Protein AF-A0A8T5AFW4-F1 (afdb_monomer)

pLDDT: mean 82.97, std 17.19, range [33.97, 97.75]

Structure (mmCIF, N/CA/C/O backbone):
data_AF-A0A8T5AFW4-F1
#
_entry.id   AF-A0A8T5AFW4-F1
#
loop_
_atom_site.group_PDB
_atom_site.id
_atom_site.type_symbol
_atom_site.label_atom_id
_atom_site.label_alt_id
_atom_site.label_comp_id
_atom_site.label_asym_id
_atom_site.label_entity_id
_atom_site.label_seq_id
_atom_site.pdbx_PDB_ins_code
_atom_site.Cartn_x
_atom_site.Cartn_y
_atom_site.Cartn_z
_atom_site.occupancy
_atom_site.B_iso_or_equiv
_atom_site.auth_seq_id
_atom_site.auth_comp_id
_atom_site.auth_asym_id
_atom_site.auth_atom_id
_atom_site.pdbx_PDB_model_num
ATOM 1 N N . MET A 1 1 ? -19.547 -15.463 4.208 1.00 57.09 1 MET A N 1
ATOM 2 C CA . MET A 1 1 ? -18.975 -15.066 5.517 1.00 57.09 1 MET A CA 1
ATOM 3 C C . MET A 1 1 ? -18.188 -13.786 5.284 1.00 57.09 1 MET A C 1
ATOM 5 O O . MET A 1 1 ? -17.420 -13.772 4.336 1.00 57.09 1 MET A O 1
ATOM 9 N N . VAL A 1 2 ? -18.427 -12.705 6.036 1.00 73.50 2 VAL A N 1
ATOM 10 C CA . VAL A 1 2 ? -17.696 -11.440 5.818 1.00 73.50 2 VAL A CA 1
ATOM 11 C C . VAL A 1 2 ? -16.252 -11.617 6.283 1.00 73.50 2 VAL A C 1
ATOM 13 O O . VAL A 1 2 ? -16.012 -12.062 7.408 1.00 73.50 2 VAL A O 1
ATOM 16 N N . THR A 1 3 ? -15.307 -11.286 5.413 1.00 77.44 3 THR A N 1
ATOM 17 C CA . THR A 1 3 ? -13.867 -11.394 5.661 1.00 77.44 3 THR A CA 1
ATOM 18 C C . THR A 1 3 ? -13.201 -10.035 5.513 1.00 77.44 3 THR A C 1
ATOM 20 O O . THR A 1 3 ? -13.674 -9.193 4.753 1.00 77.44 3 THR A O 1
ATOM 23 N N . TYR A 1 4 ? -12.076 -9.843 6.191 1.00 67.00 4 TYR A N 1
ATOM 24 C CA . TYR A 1 4 ? -11.215 -8.674 6.058 1.00 67.00 4 TYR A CA 1
ATOM 25 C C . TYR A 1 4 ? -9.792 -9.162 5.795 1.00 67.00 4 TYR A C 1
ATOM 27 O O . TYR A 1 4 ? -9.242 -9.903 6.607 1.00 67.00 4 TYR A O 1
ATOM 35 N N . PHE A 1 5 ? -9.251 -8.846 4.615 1.00 72.94 5 PHE A N 1
ATOM 36 C CA . PHE A 1 5 ? -7.997 -9.423 4.105 1.00 72.94 5 PHE A CA 1
ATOM 37 C C . PHE A 1 5 ? -7.934 -10.962 4.227 1.00 72.94 5 PHE A C 1
ATOM 39 O O . PHE A 1 5 ? -6.944 -11.537 4.665 1.00 72.94 5 PHE A O 1
ATOM 46 N N . GLY A 1 6 ? -9.027 -11.653 3.888 1.00 72.12 6 GLY A N 1
ATOM 47 C CA . GLY A 1 6 ? -9.109 -13.119 3.970 1.00 72.12 6 GLY A CA 1
ATOM 48 C C . GLY A 1 6 ? -9.313 -13.687 5.381 1.00 72.12 6 GLY A C 1
ATOM 49 O O . GLY A 1 6 ? -9.616 -14.867 5.516 1.00 72.12 6 GLY A O 1
ATOM 50 N N . VAL A 1 7 ? -9.247 -12.867 6.433 1.00 72.88 7 VAL A N 1
ATOM 51 C CA . VAL A 1 7 ? -9.517 -13.295 7.812 1.00 72.88 7 VAL A CA 1
ATOM 52 C C . VAL A 1 7 ? -11.022 -13.184 8.106 1.00 72.88 7 VAL A C 1
ATOM 54 O O . VAL A 1 7 ? -11.611 -12.122 7.873 1.00 72.88 7 VAL A O 1
ATOM 57 N N . PRO A 1 8 ? -11.688 -14.229 8.637 1.00 86.12 8 PRO A N 1
ATOM 58 C CA . PRO A 1 8 ? -13.077 -14.148 9.074 1.00 86.12 8 PRO A CA 1
ATOM 59 C C . PRO A 1 8 ? -13.266 -13.038 10.102 1.00 86.12 8 PRO A C 1
ATOM 61 O O . PRO A 1 8 ? -12.541 -12.958 11.094 1.00 86.12 8 PRO A O 1
ATOM 64 N N . ARG A 1 9 ? -14.283 -12.197 9.912 1.00 90.06 9 ARG A N 1
ATOM 65 C CA . ARG A 1 9 ? -14.493 -11.003 10.739 1.00 90.06 9 ARG A CA 1
ATOM 66 C C . ARG A 1 9 ? -14.616 -11.299 12.241 1.00 90.06 9 ARG A C 1
ATOM 68 O O . ARG A 1 9 ? -14.209 -10.470 13.052 1.00 90.06 9 ARG A O 1
ATOM 75 N N . GLN A 1 10 ? -15.122 -12.477 12.608 1.00 92.44 10 GLN A N 1
ATOM 76 C CA . GLN A 1 10 ? -15.248 -12.960 13.991 1.00 92.44 10 GLN A CA 1
ATOM 77 C C . GLN A 1 10 ? -13.898 -13.205 14.679 1.00 92.44 10 GLN A C 1
ATOM 79 O O . GLN A 1 10 ? -13.837 -13.278 15.902 1.00 92.44 10 GLN A O 1
ATOM 84 N N . LYS A 1 11 ? -12.820 -13.349 13.902 1.00 89.38 11 LYS A N 1
ATOM 85 C CA . LYS A 1 11 ? -11.453 -13.522 14.405 1.00 89.38 11 LYS A CA 1
ATOM 86 C C . LYS A 1 11 ? -10.732 -12.196 14.633 1.00 89.38 11 LYS A C 1
ATOM 88 O O . LYS A 1 11 ? -9.658 -12.206 15.215 1.00 89.38 11 LYS A O 1
ATOM 93 N N . ILE A 1 12 ? -11.323 -11.072 14.220 1.00 89.31 12 ILE A N 1
ATOM 94 C CA . ILE A 1 12 ? -10.737 -9.742 14.384 1.00 89.31 12 ILE A CA 1
ATOM 95 C C . ILE A 1 12 ? -11.470 -9.005 15.511 1.00 89.31 12 ILE A C 1
ATOM 97 O O . ILE A 1 12 ? -12.639 -8.634 15.341 1.00 89.31 12 ILE A O 1
ATOM 101 N N . PRO A 1 13 ? -10.827 -8.762 16.663 1.00 92.31 13 PRO A N 1
ATOM 102 C CA . PRO A 1 13 ? -11.457 -8.112 17.803 1.00 92.31 13 PRO A CA 1
ATOM 103 C C . PRO A 1 13 ? -11.434 -6.586 17.636 1.00 92.31 13 PRO A C 1
ATOM 105 O O . PRO A 1 13 ? -10.783 -5.884 18.394 1.00 92.31 13 PRO A O 1
ATOM 108 N N . TRP A 1 14 ? -12.132 -6.067 16.624 1.00 94.50 14 TRP A N 1
ATOM 109 C CA . TRP A 1 14 ? -12.400 -4.633 16.487 1.00 94.50 14 TRP A CA 1
ATOM 110 C C . TRP A 1 14 ? -13.880 -4.359 16.712 1.00 94.50 14 TRP A C 1
ATOM 112 O O . TRP A 1 14 ? -14.708 -4.760 15.899 1.00 94.50 14 TRP A O 1
ATOM 122 N N . PHE A 1 15 ? -14.239 -3.718 17.812 1.00 95.75 15 PHE A N 1
ATOM 123 C CA . PHE A 1 15 ? -15.595 -3.250 18.092 1.00 95.75 15 PHE A CA 1
ATOM 124 C C . PHE A 1 15 ? -15.556 -2.334 19.318 1.00 95.75 15 PHE A C 1
ATOM 126 O O . PHE A 1 15 ? -14.643 -2.467 20.136 1.00 95.75 15 PHE A O 1
ATOM 133 N N . PRO A 1 16 ? -16.525 -1.419 19.464 1.00 96.94 16 PRO A N 1
ATOM 134 C CA . PRO A 1 16 ? -16.559 -0.524 20.610 1.00 96.94 16 PRO A CA 1
ATOM 135 C C . PRO A 1 16 ? -16.793 -1.293 21.916 1.00 96.94 16 PRO A C 1
ATOM 137 O O . PRO A 1 16 ? -17.507 -2.293 21.937 1.00 96.94 16 PRO A O 1
ATOM 140 N N . THR A 1 17 ? -16.250 -0.785 23.016 1.00 97.50 17 THR A N 1
ATOM 141 C CA . THR A 1 17 ? -16.617 -1.134 24.395 1.00 97.50 17 THR A CA 1
ATOM 142 C C . THR A 1 17 ? -17.216 0.099 25.054 1.00 97.50 17 THR A C 1
ATOM 144 O O . THR A 1 17 ? -16.723 1.200 24.837 1.00 97.50 17 THR A O 1
ATOM 147 N N . ILE A 1 18 ? -18.292 -0.062 25.830 1.00 97.38 18 ILE A N 1
ATOM 148 C CA . ILE A 1 18 ? -19.043 1.066 26.400 1.00 97.38 18 ILE A CA 1
ATOM 149 C C . ILE A 1 18 ? -19.016 0.993 27.925 1.00 97.38 18 ILE A C 1
ATOM 151 O O . ILE A 1 18 ? -19.592 0.073 28.510 1.00 97.38 18 ILE A O 1
ATOM 155 N N . ALA A 1 19 ? -18.403 1.994 28.551 1.00 97.44 19 ALA A N 1
ATOM 156 C CA . ALA A 1 19 ? -18.431 2.231 29.988 1.00 97.44 19 ALA A CA 1
ATOM 157 C C . ALA A 1 19 ? -19.845 2.665 30.415 1.00 97.44 19 ALA A C 1
ATOM 159 O O . ALA A 1 19 ? -20.284 3.788 30.154 1.00 97.44 19 ALA A O 1
ATOM 160 N N . GLN A 1 20 ? -20.603 1.742 31.011 1.00 96.25 20 GLN A N 1
ATOM 161 C CA . GLN A 1 20 ? -22.020 1.957 31.327 1.00 96.25 20 GLN A CA 1
ATOM 162 C C . GLN A 1 20 ? -22.233 2.990 32.433 1.00 96.25 20 GLN A C 1
ATOM 164 O O . GLN A 1 20 ? -23.251 3.675 32.435 1.00 96.25 20 GLN A O 1
ATOM 169 N N . ASP A 1 21 ? -21.287 3.124 33.351 1.00 95.62 21 ASP A N 1
ATOM 170 C CA . ASP A 1 21 ? -21.243 4.154 34.389 1.00 95.62 21 ASP A CA 1
ATOM 171 C C . ASP A 1 21 ? -21.163 5.570 33.797 1.00 95.62 21 ASP A C 1
ATOM 173 O O . ASP A 1 21 ? -21.835 6.470 34.291 1.00 95.62 21 ASP A O 1
ATOM 177 N N . LYS A 1 22 ? -20.435 5.745 32.686 1.00 96.75 22 LYS A N 1
ATOM 178 C CA . LYS A 1 22 ? -20.291 7.032 31.982 1.00 96.75 22 LYS A CA 1
ATOM 179 C C . LYS A 1 22 ? -21.365 7.281 30.925 1.00 96.75 22 LYS A C 1
ATOM 181 O O . LYS A 1 22 ? -21.580 8.408 30.496 1.00 96.75 22 LYS A O 1
ATOM 186 N N . CYS A 1 23 ? -22.031 6.237 30.438 1.00 97.19 23 CYS A N 1
ATOM 187 C CA . CYS A 1 23 ? -23.021 6.383 29.378 1.00 97.19 23 CYS A CA 1
ATOM 188 C C . CYS A 1 23 ? -24.301 7.060 29.894 1.00 97.19 23 CYS A C 1
ATOM 190 O O . CYS A 1 23 ? -25.087 6.452 30.621 1.00 97.19 23 CYS A O 1
ATOM 192 N N . GLN A 1 24 ? -24.552 8.284 29.427 1.00 96.19 24 GLN A N 1
ATOM 193 C CA . GLN A 1 24 ? -25.780 9.032 29.727 1.00 96.19 24 GLN A CA 1
ATOM 194 C C . GLN A 1 24 ? -26.976 8.719 28.809 1.00 96.19 24 GLN A C 1
ATOM 196 O O . GLN A 1 24 ? -28.041 9.300 28.971 1.00 96.19 24 GLN A O 1
ATOM 201 N N . GLY A 1 25 ? -26.818 7.847 27.806 1.00 96.06 25 GLY A N 1
ATOM 202 C CA . GLY A 1 25 ? -27.954 7.425 26.976 1.00 96.06 25 GLY A CA 1
ATOM 203 C C . GLY A 1 25 ? -28.368 8.347 25.823 1.00 96.06 25 GLY A C 1
ATOM 204 O O . GLY A 1 25 ? -29.405 8.113 25.218 1.00 96.06 25 GLY A O 1
ATOM 205 N N . CYS A 1 26 ? -27.561 9.353 25.462 1.00 96.00 26 CYS A N 1
ATOM 206 C CA . CYS A 1 26 ? -27.928 10.373 24.460 1.00 96.00 26 CYS A CA 1
ATOM 207 C C . CYS A 1 26 ? -28.166 9.880 23.015 1.00 96.00 26 CYS A C 1
ATOM 209 O O . CYS A 1 26 ? -28.600 10.661 22.181 1.00 96.00 26 CYS A O 1
ATOM 211 N N . GLY A 1 27 ? -27.830 8.631 22.676 1.00 95.81 27 GLY A N 1
ATOM 212 C CA . GLY A 1 27 ? -28.164 8.040 21.372 1.00 95.81 27 GLY A CA 1
ATOM 213 C C . GLY A 1 27 ? -27.292 8.425 20.166 1.00 95.81 27 GLY A C 1
ATOM 214 O O . GLY A 1 27 ? -27.289 7.666 19.204 1.00 95.81 27 GLY A O 1
ATOM 215 N N . LYS A 1 28 ? -26.470 9.483 20.216 1.00 96.44 28 LYS A N 1
ATOM 216 C CA . LYS A 1 28 ? -25.646 9.948 19.068 1.00 96.44 28 LYS A CA 1
ATOM 217 C C . LYS A 1 28 ? -24.840 8.844 18.362 1.00 96.44 28 LYS A C 1
ATOM 219 O O . LYS A 1 28 ? -24.800 8.760 17.139 1.00 96.44 28 LYS A O 1
ATOM 224 N N . CYS A 1 29 ? -24.222 7.954 19.140 1.00 96.62 29 CYS A N 1
ATOM 225 C CA . CYS A 1 29 ? -23.458 6.818 18.613 1.00 96.62 29 CYS A CA 1
ATOM 226 C C . CYS A 1 29 ? -24.325 5.783 17.868 1.00 96.62 29 CYS A C 1
ATOM 228 O O . CYS A 1 29 ? -23.843 5.123 16.949 1.00 96.62 29 CYS A O 1
ATOM 230 N N . VAL A 1 30 ? -25.592 5.634 18.266 1.00 96.38 30 VAL A N 1
ATOM 231 C CA . VAL A 1 30 ? -26.577 4.744 17.637 1.00 96.38 30 VAL A CA 1
ATOM 232 C C . VAL A 1 30 ? -27.102 5.365 16.348 1.00 96.38 30 VAL A C 1
ATOM 234 O O . VAL A 1 30 ? -27.189 4.661 15.349 1.00 96.38 30 VAL A O 1
ATOM 237 N N . GLU A 1 31 ? -27.392 6.668 16.352 1.00 94.75 31 GLU A N 1
ATOM 238 C CA . GLU A 1 31 ? -27.859 7.410 15.171 1.00 94.75 31 GLU A CA 1
ATOM 239 C C . GLU A 1 31 ? -26.827 7.399 14.040 1.00 94.75 31 GLU A C 1
ATOM 241 O O . GLU A 1 31 ? -27.172 7.162 12.886 1.00 94.75 31 GLU A O 1
ATOM 246 N N . PHE A 1 32 ? -25.547 7.580 14.376 1.00 91.56 32 PHE A N 1
ATOM 247 C CA . PHE A 1 32 ? -24.462 7.528 13.399 1.00 91.56 32 PHE A CA 1
ATOM 248 C C . PHE A 1 32 ? -24.233 6.117 12.823 1.00 91.56 32 PHE A C 1
ATOM 250 O O . PHE A 1 32 ? -23.860 5.955 11.660 1.00 91.56 32 PHE A O 1
ATOM 257 N N . CYS A 1 33 ? -24.409 5.066 13.629 1.00 92.75 33 CYS A N 1
ATOM 258 C CA . CYS A 1 33 ? -23.977 3.722 13.258 1.00 92.75 33 CYS A CA 1
ATOM 259 C C . CYS A 1 33 ? -24.959 3.028 12.299 1.00 92.75 33 CYS A C 1
ATOM 261 O O . CYS A 1 33 ? -25.741 2.163 12.701 1.00 92.75 33 CYS A O 1
ATOM 263 N N . VAL A 1 34 ? -24.836 3.313 10.999 1.00 90.38 34 VAL A N 1
ATOM 264 C CA . VAL A 1 34 ? -25.643 2.688 9.927 1.00 90.38 34 VAL A CA 1
ATOM 265 C C . VAL A 1 34 ? -25.514 1.159 9.864 1.00 90.38 34 VAL A C 1
ATOM 267 O O . VAL A 1 34 ? -26.406 0.468 9.381 1.00 90.38 34 VAL A O 1
ATOM 270 N N . HIS A 1 35 ? -24.427 0.602 10.407 1.00 91.56 35 HIS A N 1
ATOM 271 C CA . HIS A 1 35 ? -24.212 -0.845 10.508 1.00 91.56 35 HIS A CA 1
ATOM 272 C C . HIS A 1 35 ? -24.990 -1.499 11.663 1.00 91.56 35 HIS A C 1
ATOM 274 O O . HIS A 1 35 ? -24.960 -2.718 11.817 1.00 91.56 35 HIS A O 1
ATOM 280 N N . GLY A 1 36 ? -25.676 -0.714 12.501 1.00 92.62 36 GLY A N 1
ATOM 281 C CA . GLY A 1 36 ? -26.492 -1.226 13.600 1.00 92.62 36 GLY A CA 1
ATOM 282 C C . GLY A 1 36 ? -25.690 -1.998 14.649 1.00 92.62 36 GLY A C 1
ATOM 283 O O . GLY A 1 36 ? -26.215 -2.934 15.258 1.00 92.62 36 GLY A O 1
ATOM 284 N N . VAL A 1 37 ? -24.415 -1.637 14.842 1.00 96.88 37 VAL A N 1
ATOM 285 C CA . VAL A 1 37 ? -23.531 -2.217 15.871 1.00 96.88 37 VAL A CA 1
ATOM 286 C C . VAL A 1 37 ? -24.030 -1.863 17.266 1.00 96.88 37 VAL A C 1
ATOM 288 O O . VAL A 1 37 ? -23.905 -2.676 18.181 1.00 96.88 37 VAL A O 1
ATOM 291 N N . LEU A 1 38 ? -24.614 -0.674 17.414 1.00 97.44 38 LEU A N 1
ATOM 292 C CA . LEU A 1 38 ? -25.054 -0.083 18.671 1.00 97.44 38 LEU A CA 1
ATOM 293 C C . LEU A 1 38 ? -26.582 0.033 18.713 1.00 97.44 38 LEU A C 1
ATOM 295 O O . LEU A 1 38 ? -27.215 0.306 17.696 1.00 97.44 38 LEU A O 1
ATOM 299 N N . LYS A 1 39 ? -27.174 -0.159 19.895 1.00 97.44 39 LYS A N 1
ATOM 300 C CA . LYS A 1 39 ? -28.590 0.131 20.185 1.00 97.44 39 LYS A CA 1
ATOM 301 C C . LYS A 1 39 ? -28.739 0.720 21.582 1.00 97.44 39 LYS A C 1
ATOM 303 O O . LYS A 1 39 ? -27.901 0.464 22.440 1.00 97.44 39 LYS A O 1
ATOM 308 N N . LEU A 1 40 ? -29.822 1.452 21.824 1.00 97.31 40 LEU A N 1
ATOM 309 C CA . LEU A 1 40 ? -30.234 1.823 23.178 1.00 97.31 40 LEU A CA 1
ATOM 310 C C . LEU A 1 40 ? -31.046 0.683 23.811 1.00 97.31 40 LEU A C 1
ATOM 312 O O . LEU A 1 40 ? -31.930 0.118 23.164 1.00 97.31 40 LEU A O 1
ATOM 316 N N . LYS A 1 41 ? -30.741 0.328 25.063 1.00 95.94 41 LYS A N 1
ATOM 317 C CA . LYS A 1 41 ? -31.506 -0.633 25.877 1.00 95.94 41 LYS A CA 1
ATOM 318 C C . LYS A 1 41 ? -31.593 -0.175 27.335 1.00 95.94 41 LYS A C 1
ATOM 320 O O . LYS A 1 41 ? -30.704 0.518 27.816 1.00 95.94 41 LYS A O 1
ATOM 325 N N . GLY A 1 42 ? -32.622 -0.640 28.044 1.00 91.50 42 GLY A N 1
ATOM 326 C CA . GLY A 1 42 ? -32.818 -0.385 29.476 1.00 91.50 42 GLY A CA 1
ATOM 327 C C . GLY A 1 42 ? -33.667 0.849 29.779 1.00 91.50 42 GLY A C 1
ATOM 328 O O . GLY A 1 42 ? -34.172 1.507 28.871 1.00 91.50 42 GLY A O 1
ATOM 329 N N . ASN A 1 43 ? -33.828 1.125 31.075 1.00 88.31 43 ASN A N 1
ATOM 330 C CA . ASN A 1 43 ? -34.511 2.303 31.601 1.00 88.31 43 ASN A CA 1
ATOM 331 C C . ASN A 1 43 ? -33.736 2.830 32.831 1.00 88.31 43 ASN A C 1
ATOM 333 O O . ASN A 1 43 ? -33.764 2.162 33.866 1.00 88.31 43 ASN A O 1
ATOM 337 N N . PRO A 1 44 ? -33.011 3.962 32.737 1.00 87.69 44 PRO A N 1
ATOM 338 C CA . PRO A 1 44 ? -32.876 4.835 31.565 1.00 87.69 44 PRO A CA 1
ATOM 339 C C . PRO A 1 44 ? -32.119 4.161 30.398 1.00 87.69 44 PRO A C 1
ATOM 341 O O . PRO A 1 44 ? -31.301 3.266 30.635 1.00 87.69 44 PRO A O 1
ATOM 344 N N . PRO A 1 45 ? -32.388 4.549 29.135 1.00 94.31 45 PRO A N 1
ATOM 345 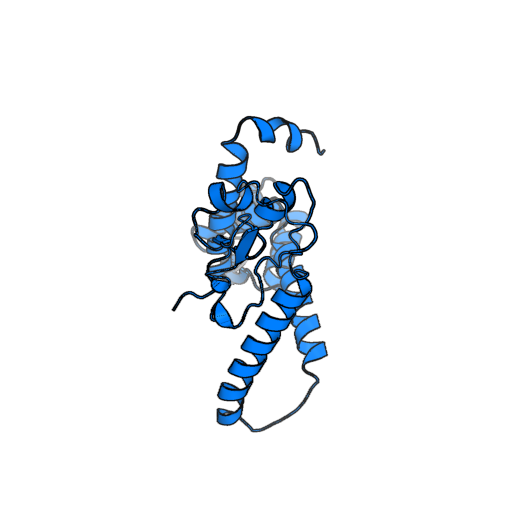C CA . PRO A 1 45 ? -31.796 3.903 27.966 1.00 94.31 45 PRO A CA 1
ATOM 346 C C . PRO A 1 45 ? -30.286 4.152 27.897 1.00 94.31 45 PRO A C 1
ATOM 348 O O . PRO A 1 45 ? -29.850 5.296 27.868 1.00 94.31 45 PRO A O 1
ATOM 351 N N . LYS A 1 46 ? -29.475 3.093 27.808 1.00 96.94 46 LYS A N 1
ATOM 352 C CA . LYS A 1 46 ? -28.018 3.176 27.611 1.00 96.94 46 LYS A CA 1
ATOM 353 C C . LYS A 1 46 ? -27.584 2.479 26.330 1.00 96.94 46 LYS A C 1
ATOM 355 O O . LYS A 1 46 ? -28.221 1.527 25.873 1.00 96.94 46 LYS A O 1
ATOM 360 N N . ALA A 1 47 ? -26.503 2.974 25.732 1.00 97.44 47 ALA A N 1
ATOM 361 C CA . ALA A 1 47 ? -25.941 2.382 24.528 1.00 97.44 47 ALA A CA 1
ATOM 362 C C . ALA A 1 47 ? -25.308 1.021 24.849 1.00 97.44 47 ALA A C 1
ATOM 364 O O . ALA A 1 47 ? -24.532 0.883 25.796 1.00 97.44 47 ALA A O 1
ATOM 365 N N . VAL A 1 48 ? -25.629 0.021 24.031 1.00 97.38 48 VAL A N 1
ATOM 366 C CA . VAL A 1 48 ? -25.098 -1.340 24.114 1.00 97.38 48 VAL A CA 1
ATOM 367 C C . VAL A 1 48 ? -24.674 -1.832 22.735 1.00 97.38 48 VAL A C 1
ATOM 369 O O . VAL A 1 48 ? -25.286 -1.498 21.717 1.00 97.38 48 VAL A O 1
ATOM 372 N N . VAL A 1 49 ? -23.637 -2.664 22.703 1.00 97.38 49 VAL A N 1
ATOM 373 C CA . VAL A 1 49 ? -23.132 -3.293 21.479 1.00 97.38 49 VAL A CA 1
ATOM 374 C C . VAL A 1 49 ? -23.951 -4.548 21.196 1.00 97.38 49 VAL A C 1
ATOM 376 O O . VAL A 1 49 ? -23.944 -5.490 21.980 1.00 97.38 49 VAL A O 1
ATOM 379 N N . VAL A 1 50 ? -24.676 -4.566 20.080 1.00 97.25 50 VAL A N 1
ATOM 380 C CA . VAL A 1 50 ? -25.552 -5.684 19.687 1.00 97.25 50 VAL A CA 1
ATOM 381 C C . VAL A 1 50 ? -24.992 -6.517 18.541 1.00 97.25 50 VAL A C 1
ATOM 383 O O . VAL A 1 50 ? -25.310 -7.698 18.436 1.00 97.25 50 VAL A O 1
ATOM 386 N N . LYS A 1 51 ? -24.166 -5.922 17.673 1.00 95.50 51 LYS A N 1
ATOM 387 C CA . LYS A 1 51 ? -23.570 -6.599 16.512 1.00 95.50 51 LYS A CA 1
ATOM 388 C C . LYS A 1 51 ? -22.083 -6.247 16.395 1.00 95.50 51 LYS A C 1
ATOM 390 O O . LYS A 1 51 ? -21.694 -5.575 15.442 1.00 95.50 51 LYS A O 1
ATOM 395 N N . PRO A 1 52 ? -21.240 -6.683 17.348 1.00 95.12 52 PRO A N 1
ATOM 396 C CA . PRO A 1 52 ? -19.841 -6.247 17.441 1.00 95.12 52 PRO A CA 1
ATOM 397 C C . PRO A 1 52 ? -19.074 -6.454 16.127 1.00 95.12 52 PRO A C 1
ATOM 399 O O . PRO A 1 52 ? -18.427 -5.546 15.613 1.00 95.12 52 PRO A O 1
ATOM 402 N N . TYR A 1 53 ? -19.241 -7.616 15.500 1.00 94.00 53 TYR A N 1
ATOM 403 C CA . TYR A 1 53 ? -18.540 -7.975 14.267 1.00 94.00 53 TYR A CA 1
ATOM 404 C C . TYR A 1 53 ? -19.093 -7.310 12.991 1.00 94.00 53 TYR A C 1
ATOM 406 O O . TYR A 1 53 ? -18.584 -7.586 11.911 1.00 94.00 53 TYR A O 1
ATOM 414 N N . GLN A 1 54 ? -20.103 -6.435 13.080 1.00 93.25 54 GLN A N 1
ATOM 415 C CA . GLN A 1 54 ? -20.509 -5.552 11.972 1.00 93.25 54 GLN A CA 1
ATOM 416 C C . GLN A 1 54 ? -19.816 -4.183 12.023 1.00 93.25 54 GLN A C 1
ATOM 418 O O . GLN A 1 54 ? -20.023 -3.356 11.142 1.00 93.25 54 GLN A O 1
ATOM 423 N N . CYS A 1 55 ? -18.976 -3.939 13.033 1.00 91.44 55 CYS A N 1
ATOM 424 C CA . CYS A 1 55 ? -18.177 -2.725 13.113 1.00 91.44 55 CYS A CA 1
ATOM 425 C C . CYS A 1 55 ? -17.109 -2.710 12.010 1.00 91.44 55 CYS A C 1
ATOM 427 O O . CYS A 1 55 ? -16.418 -3.715 11.797 1.00 91.44 55 CYS A O 1
ATOM 429 N N . VAL A 1 56 ? -16.975 -1.581 11.316 1.00 89.56 56 VAL A N 1
ATOM 430 C CA . VAL A 1 56 ? -15.926 -1.369 10.313 1.00 89.56 56 VAL A CA 1
ATOM 431 C C . VAL A 1 56 ? -14.583 -1.277 11.028 1.00 89.56 56 VAL A C 1
ATOM 433 O O . VAL A 1 56 ? -14.447 -0.540 12.002 1.00 89.56 56 VAL A O 1
ATOM 436 N N . ILE A 1 57 ? -13.604 -2.054 10.569 1.00 83.94 57 ILE A N 1
ATOM 437 C CA . ILE A 1 57 ? -12.267 -2.095 11.172 1.00 83.94 57 ILE A CA 1
ATOM 438 C C . ILE A 1 57 ? -11.593 -0.728 11.014 1.00 83.94 57 ILE A C 1
ATOM 440 O O . ILE A 1 57 ? -11.681 -0.128 9.948 1.00 83.94 57 ILE A O 1
ATOM 444 N N . ALA A 1 58 ? -10.952 -0.253 12.085 1.00 80.62 58 ALA A N 1
ATOM 445 C CA . ALA A 1 58 ? -10.345 1.076 12.230 1.00 80.62 58 ALA A CA 1
ATOM 446 C C . ALA A 1 58 ? -11.313 2.280 12.282 1.00 80.62 58 ALA A C 1
ATOM 448 O O . ALA A 1 58 ? -10.862 3.401 12.484 1.00 80.62 58 ALA A O 1
ATOM 449 N N . CYS A 1 59 ? -12.632 2.083 12.181 1.00 88.00 59 CYS A N 1
ATOM 450 C CA . CYS A 1 59 ? -13.598 3.154 12.445 1.00 88.00 59 CYS A CA 1
ATOM 451 C C . CYS A 1 59 ? -13.788 3.350 13.958 1.00 88.00 59 CYS A C 1
ATOM 453 O O . CYS A 1 59 ? -14.126 2.387 14.653 1.00 88.00 59 CYS A O 1
ATOM 455 N N . SER A 1 60 ? -13.612 4.584 14.445 1.00 92.44 60 SER A N 1
ATOM 456 C CA . SER A 1 60 ? -13.780 4.982 15.854 1.00 92.44 60 SER A CA 1
ATOM 457 C C . SER A 1 60 ? -14.798 6.103 16.080 1.00 92.44 60 SER A C 1
ATOM 459 O O . SER A 1 60 ? -15.005 6.500 17.220 1.00 9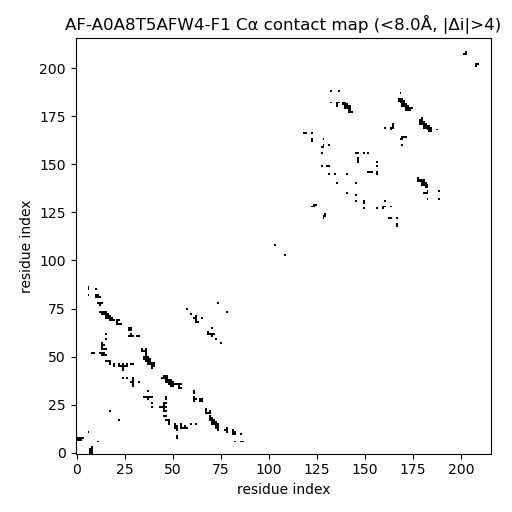2.44 60 SER A O 1
ATOM 461 N N . GLU A 1 61 ? -15.485 6.565 15.034 1.00 90.88 61 GLU A N 1
ATOM 462 C CA . GLU A 1 61 ? -16.287 7.800 15.048 1.00 90.88 61 GLU A CA 1
ATOM 463 C C . GLU A 1 61 ? -17.336 7.856 16.174 1.00 90.88 61 GLU A C 1
ATOM 465 O O . GLU A 1 61 ? -17.607 8.901 16.756 1.00 90.88 61 GLU A O 1
ATOM 470 N N . CYS A 1 62 ? -17.927 6.717 16.552 1.00 94.94 62 CYS A N 1
ATOM 471 C CA . CYS A 1 62 ? -18.893 6.697 17.649 1.00 94.94 62 CYS A CA 1
ATOM 472 C C . CYS A 1 62 ? -18.277 7.065 19.011 1.00 94.94 62 CYS A C 1
ATOM 474 O O . CYS A 1 62 ? -18.997 7.574 19.872 1.00 94.94 62 CYS A O 1
ATOM 476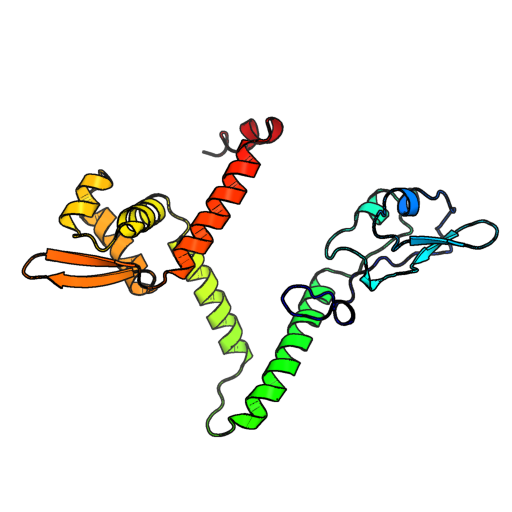 N N . ALA A 1 63 ? -16.976 6.825 19.202 1.00 94.88 63 ALA A N 1
ATOM 477 C CA . ALA A 1 63 ? -16.226 7.296 20.359 1.00 94.88 63 ALA A CA 1
ATOM 478 C C . ALA A 1 63 ? -15.974 8.802 20.296 1.00 94.88 63 ALA A C 1
ATOM 480 O O . ALA A 1 63 ? -16.176 9.473 21.307 1.00 94.88 63 ALA A O 1
ATOM 481 N N . ASP A 1 64 ? -15.648 9.331 19.117 1.00 92.94 64 ASP A N 1
ATOM 482 C CA . ASP A 1 64 ? -15.430 10.765 18.897 1.00 92.94 64 ASP A CA 1
ATOM 483 C C . ASP A 1 64 ? -16.719 11.576 19.116 1.00 92.94 64 ASP A C 1
ATOM 485 O O . ASP A 1 64 ? -16.711 12.640 19.735 1.00 92.94 64 ASP A O 1
ATOM 489 N N . LEU A 1 65 ? -17.866 11.015 18.720 1.00 93.38 65 LEU A N 1
ATOM 490 C CA . LEU A 1 65 ? -19.195 11.591 18.947 1.00 93.38 65 LEU A CA 1
ATOM 491 C C . LEU A 1 65 ? -19.700 11.453 20.394 1.00 93.38 65 LEU A C 1
ATOM 493 O O . LEU A 1 65 ? -20.747 12.016 20.735 1.00 93.38 65 LEU A O 1
ATOM 497 N N . CYS A 1 66 ? -19.026 10.674 21.247 1.00 96.50 66 CYS A N 1
ATOM 498 C CA . CYS A 1 66 ? -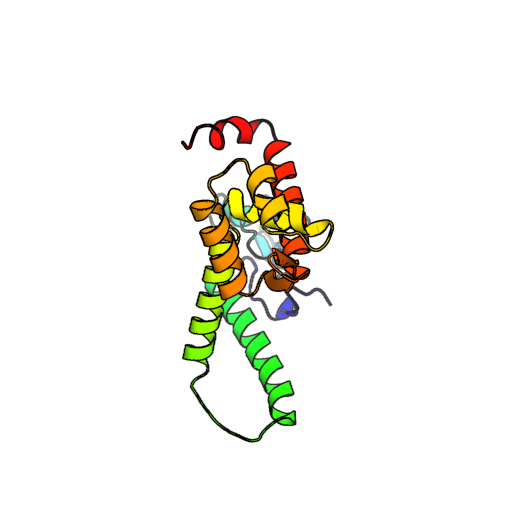19.488 10.411 22.604 1.00 96.50 66 CYS A CA 1
ATOM 499 C C . CYS A 1 66 ? -19.119 11.575 23.541 1.00 96.50 66 CYS A C 1
ATOM 501 O O . CYS A 1 66 ? -17.945 11.723 23.880 1.00 96.50 66 CYS A O 1
ATOM 503 N N . PRO A 1 67 ? -20.095 12.357 24.048 1.00 94.62 67 PRO A N 1
ATOM 504 C CA . PRO A 1 67 ? -19.799 13.515 24.899 1.00 94.62 67 PRO A CA 1
ATOM 505 C C . PRO A 1 67 ? -19.080 13.122 26.198 1.00 94.62 67 PRO A C 1
ATOM 507 O O . PRO A 1 67 ? -18.164 13.810 26.633 1.00 94.62 67 PRO A O 1
ATOM 510 N N . GLU A 1 68 ? -19.430 11.961 26.755 1.00 96.88 68 GLU A N 1
ATOM 511 C CA . GLU A 1 68 ? -18.860 11.437 28.003 1.00 96.88 68 GLU A CA 1
ATOM 512 C C . GLU A 1 68 ? -17.595 10.594 27.782 1.00 96.88 68 GLU A C 1
ATOM 514 O O . GLU A 1 68 ? -17.066 10.003 28.726 1.00 96.88 68 GLU A O 1
ATOM 519 N N . LYS A 1 69 ? -17.136 10.462 26.524 1.00 96.44 69 LYS A N 1
ATOM 520 C CA . LYS A 1 69 ? -16.024 9.577 26.127 1.00 96.44 69 LYS A CA 1
ATOM 521 C C . LYS A 1 69 ? -16.163 8.163 26.709 1.00 96.44 69 LYS A C 1
ATOM 523 O O . LYS A 1 69 ? -15.197 7.527 27.125 1.00 96.44 69 LYS A O 1
ATOM 528 N N . ALA A 1 70 ? -17.402 7.676 26.766 1.00 97.44 70 ALA A N 1
ATOM 529 C CA . ALA A 1 70 ? -17.750 6.387 27.354 1.00 97.44 70 ALA A CA 1
ATOM 530 C C . ALA A 1 70 ? -17.412 5.204 26.436 1.00 97.44 70 ALA A C 1
ATOM 532 O O . ALA A 1 70 ? -17.526 4.058 26.861 1.00 97.44 70 ALA A O 1
ATOM 533 N N . ILE A 1 71 ? -17.048 5.461 25.178 1.00 97.75 71 ILE A N 1
ATOM 534 C CA . ILE A 1 71 ? -16.785 4.431 24.178 1.00 97.75 71 ILE A CA 1
ATOM 535 C C . ILE A 1 71 ? -15.286 4.354 23.917 1.00 97.75 71 ILE A C 1
ATOM 537 O O . ILE A 1 71 ? -14.645 5.366 23.649 1.00 97.75 71 ILE A O 1
ATOM 541 N N . THR A 1 72 ? -14.740 3.146 23.967 1.00 96.75 72 THR A N 1
ATOM 542 C CA . THR A 1 72 ? -13.341 2.866 23.644 1.00 96.75 72 THR A CA 1
ATOM 543 C C . THR A 1 72 ? -13.243 1.766 22.602 1.00 96.75 72 THR A C 1
ATOM 545 O O . THR A 1 72 ? -14.165 0.969 22.424 1.00 96.75 72 THR A O 1
ATOM 548 N N . PHE A 1 73 ? -12.110 1.719 21.912 1.00 96.00 73 PHE A N 1
ATOM 549 C CA . PHE A 1 73 ? -11.780 0.666 20.964 1.00 96.00 73 PHE A CA 1
ATOM 550 C C . PHE A 1 73 ? -10.485 -0.030 21.384 1.00 96.00 73 PHE A C 1
ATOM 552 O O . PHE A 1 73 ? -9.655 0.579 22.064 1.00 96.00 73 PHE A O 1
ATOM 559 N N . PRO A 1 74 ? -10.300 -1.300 20.994 1.00 88.88 74 PRO A N 1
ATOM 560 C CA . PRO A 1 74 ? -9.008 -1.964 21.088 1.00 88.88 74 PRO A CA 1
ATOM 561 C C . PRO A 1 74 ? -7.938 -1.199 20.307 1.00 88.88 74 PRO A C 1
ATOM 563 O O . PRO A 1 74 ? -8.239 -0.538 19.317 1.00 88.88 74 PRO A O 1
ATOM 566 N N . ASP A 1 75 ? -6.680 -1.326 20.720 1.00 86.69 75 ASP A N 1
ATOM 567 C CA . ASP A 1 75 ? -5.558 -0.805 19.941 1.00 86.69 75 ASP A CA 1
ATOM 568 C C . ASP A 1 75 ? -5.478 -1.530 18.585 1.00 86.69 75 ASP A C 1
ATOM 570 O O . ASP A 1 75 ? -5.699 -2.745 18.503 1.00 86.69 75 ASP A O 1
ATOM 574 N N . LEU A 1 76 ? -5.141 -0.807 17.513 1.00 80.25 76 LEU A N 1
ATOM 575 C CA . LEU A 1 76 ? -4.966 -1.399 16.184 1.00 80.25 76 LEU A CA 1
ATOM 576 C C . LEU A 1 76 ? -3.915 -2.516 16.179 1.00 80.25 76 LEU A C 1
ATOM 578 O O . LEU A 1 76 ? -4.054 -3.482 15.430 1.00 80.25 76 LEU A O 1
ATOM 582 N N . LYS A 1 77 ? -2.914 -2.456 17.061 1.00 76.12 77 LYS A N 1
ATOM 583 C CA . LYS A 1 77 ? -1.956 -3.540 17.277 1.00 76.12 77 LYS A CA 1
ATOM 584 C C . LYS A 1 77 ? -2.651 -4.865 17.599 1.00 76.12 77 LYS A C 1
ATOM 586 O O . LYS A 1 77 ? -2.249 -5.893 17.067 1.00 76.12 77 LYS A O 1
ATOM 591 N N . VAL A 1 78 ? -3.723 -4.856 18.393 1.00 77.56 78 VAL A N 1
ATOM 592 C CA . VAL A 1 78 ? -4.485 -6.070 18.740 1.00 77.56 78 VAL A CA 1
ATOM 593 C C . VAL A 1 78 ? -5.172 -6.661 17.506 1.00 77.56 78 VAL A C 1
ATOM 595 O O . VAL A 1 78 ? -5.242 -7.881 17.356 1.00 77.56 78 VAL A O 1
ATOM 598 N N . VAL A 1 79 ? -5.652 -5.810 16.595 1.00 77.81 79 VAL A N 1
ATOM 599 C CA . VAL A 1 79 ? -6.230 -6.244 15.315 1.00 77.81 79 VAL A CA 1
ATOM 600 C C . VAL A 1 79 ? -5.170 -6.912 14.448 1.00 77.81 79 VAL A C 1
ATOM 602 O O . VAL A 1 79 ? -5.398 -8.022 13.962 1.00 77.81 79 VAL A O 1
ATOM 605 N N . TYR A 1 80 ? -4.008 -6.277 14.299 1.00 74.75 80 TYR A N 1
ATOM 606 C CA . TYR A 1 80 ? -2.903 -6.833 13.523 1.00 74.75 80 TYR A CA 1
ATOM 607 C C . TYR A 1 80 ? -2.388 -8.148 14.113 1.00 74.75 80 TYR A C 1
ATOM 609 O O . TYR A 1 80 ? -2.229 -9.119 13.375 1.00 74.75 80 TYR A O 1
ATOM 617 N N . ASP A 1 81 ? -2.213 -8.220 15.435 1.00 77.44 81 ASP A N 1
ATOM 618 C CA . ASP A 1 81 ? -1.785 -9.434 16.132 1.00 77.44 81 ASP A CA 1
ATOM 619 C C . ASP A 1 81 ? -2.793 -10.585 15.915 1.00 77.44 81 ASP A C 1
ATOM 621 O O . ASP A 1 81 ? -2.396 -11.728 15.682 1.00 77.44 81 ASP A O 1
ATOM 625 N N . ALA A 1 82 ? -4.102 -10.303 15.938 1.00 78.12 82 ALA A N 1
ATOM 626 C CA . ALA A 1 82 ? -5.142 -11.307 15.696 1.00 78.12 82 ALA A CA 1
ATOM 627 C C . ALA A 1 82 ? -5.156 -11.817 14.242 1.00 78.12 82 ALA A C 1
ATOM 629 O O . ALA A 1 82 ? -5.335 -13.015 14.001 1.00 78.12 82 ALA A O 1
ATOM 630 N N . MET A 1 83 ? -4.945 -10.925 13.271 1.00 80.12 83 MET A N 1
ATOM 631 C CA . MET A 1 83 ? -4.837 -11.288 11.853 1.00 80.12 83 MET A CA 1
ATOM 632 C C . MET A 1 83 ? -3.582 -12.132 11.592 1.00 80.12 83 MET A C 1
ATOM 634 O O . MET A 1 83 ? -3.665 -13.178 10.948 1.00 80.12 83 MET A O 1
ATOM 638 N N . ASP A 1 84 ? -2.447 -11.743 12.174 1.00 74.25 84 ASP A N 1
ATOM 639 C CA . ASP A 1 84 ? -1.187 -12.485 12.100 1.00 74.25 84 ASP A CA 1
ATOM 640 C C . ASP A 1 84 ? -1.310 -13.891 12.710 1.00 74.25 84 ASP A C 1
ATOM 642 O O . ASP A 1 84 ? -0.905 -14.877 12.094 1.00 74.25 84 ASP A O 1
ATOM 646 N N . GLN A 1 85 ? -1.952 -14.028 13.874 1.00 80.94 85 GLN A N 1
ATOM 647 C CA . GLN A 1 85 ? -2.233 -15.338 14.471 1.00 80.94 85 GLN A CA 1
ATOM 648 C C . GLN A 1 85 ? -3.115 -16.219 13.576 1.00 80.94 85 GLN A C 1
ATOM 650 O O . GLN A 1 85 ? -2.855 -17.420 13.453 1.00 80.94 85 GLN A O 1
ATOM 655 N N . TYR A 1 86 ? -4.138 -15.645 12.935 1.00 78.31 86 TYR A N 1
ATOM 656 C CA . TYR A 1 86 ? -5.005 -16.378 12.014 1.00 78.31 86 TYR A CA 1
ATOM 657 C C . TYR A 1 86 ? -4.222 -16.908 10.807 1.00 78.31 86 TYR A C 1
ATOM 659 O O . TYR A 1 86 ? -4.258 -18.109 10.529 1.00 78.31 86 TYR A O 1
ATOM 667 N N . TRP A 1 87 ? -3.451 -16.046 10.140 1.00 73.19 87 TRP A N 1
ATOM 668 C CA . TRP A 1 87 ? -2.635 -16.441 8.991 1.00 73.19 87 TRP A CA 1
ATOM 669 C C . TRP A 1 87 ? -1.530 -17.432 9.367 1.00 73.19 87 TRP A C 1
ATOM 671 O O . TRP A 1 87 ? -1.276 -18.384 8.625 1.00 73.19 87 TRP A O 1
ATOM 681 N N . LYS A 1 88 ? -0.917 -17.287 10.549 1.00 74.44 88 LYS A N 1
ATOM 682 C CA . LYS A 1 88 ? 0.013 -18.286 11.102 1.00 74.44 88 LYS A CA 1
ATOM 683 C C . LYS A 1 88 ? -0.669 -19.641 11.301 1.00 74.44 88 LYS A C 1
ATOM 685 O O . LYS A 1 88 ? -0.064 -20.669 11.003 1.00 74.44 88 LYS A O 1
ATOM 690 N N . GLY A 1 89 ? -1.918 -19.656 11.767 1.00 69.12 89 GLY A N 1
ATOM 691 C CA . GLY A 1 89 ? -2.719 -20.870 11.944 1.00 69.12 89 GLY A CA 1
ATOM 692 C C . GLY A 1 89 ? -3.128 -21.547 10.629 1.00 69.12 89 GLY A C 1
ATOM 693 O O . GLY A 1 89 ? -3.073 -22.774 10.536 1.00 69.12 89 GLY A O 1
ATOM 694 N N . GLU A 1 90 ? -3.488 -20.783 9.592 1.00 58.88 90 GLU A N 1
ATOM 695 C CA . GLU A 1 90 ? -3.734 -21.324 8.242 1.00 58.88 90 GLU A CA 1
ATOM 696 C C . GLU A 1 90 ? -2.454 -21.884 7.614 1.00 58.88 90 GLU A C 1
ATOM 698 O O . GLU A 1 90 ? -2.447 -23.011 7.116 1.00 58.88 90 GLU A O 1
ATOM 703 N N . SER A 1 91 ? -1.336 -21.172 7.768 1.00 45.78 91 SER A N 1
ATOM 704 C CA . SER A 1 91 ? -0.019 -21.616 7.297 1.00 45.78 91 SER A CA 1
ATOM 705 C C . SER A 1 91 ? 0.407 -22.947 7.936 1.00 45.78 91 SER A C 1
ATOM 707 O O . SER A 1 91 ? 1.027 -23.785 7.286 1.00 45.78 91 SER A O 1
ATOM 709 N N . GLN A 1 92 ? 0.041 -23.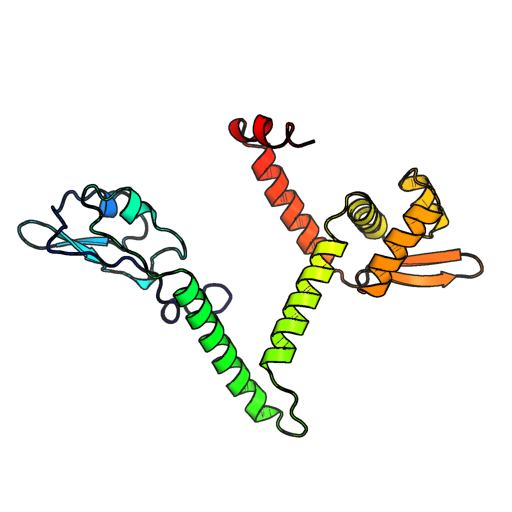206 9.197 1.00 50.75 92 GLN A N 1
ATOM 710 C CA . GLN A 1 92 ? 0.332 -24.481 9.871 1.00 50.75 92 GLN A CA 1
ATOM 711 C C . GLN A 1 92 ? -0.453 -25.676 9.303 1.00 50.75 92 GLN A C 1
ATOM 713 O O . GLN A 1 92 ? 0.072 -26.796 9.306 1.00 50.75 92 GLN A O 1
ATOM 718 N N . LYS A 1 93 ? -1.676 -25.461 8.793 1.00 49.66 93 LYS A N 1
ATOM 719 C CA . LYS A 1 93 ? -2.485 -26.516 8.152 1.00 49.66 93 LYS A CA 1
ATOM 720 C C . LYS A 1 93 ? -1.891 -26.946 6.811 1.00 49.66 93 LYS A C 1
ATOM 722 O O . LYS A 1 93 ? -1.933 -28.127 6.476 1.00 49.66 93 LYS A O 1
ATOM 727 N N . GLU A 1 94 ? -1.269 -26.018 6.091 1.00 44.59 94 GLU A N 1
ATOM 728 C CA . GLU A 1 94 ? -0.615 -26.284 4.807 1.00 44.59 94 GLU A CA 1
ATOM 729 C C . GLU A 1 94 ? 0.784 -26.904 4.980 1.00 44.59 94 GLU A C 1
ATOM 731 O O . GLU A 1 94 ? 1.169 -27.833 4.266 1.00 44.59 94 GLU A O 1
ATOM 736 N N . VAL A 1 95 ? 1.515 -26.496 6.023 1.00 38.25 95 VAL A N 1
ATOM 737 C CA . VAL A 1 95 ? 2.861 -27.004 6.345 1.00 38.25 95 VAL A CA 1
ATOM 738 C C . VAL A 1 95 ? 2.862 -28.476 6.782 1.00 38.25 95 VAL A C 1
ATOM 740 O O . VAL A 1 95 ? 3.841 -29.179 6.520 1.00 38.25 95 VAL A O 1
ATOM 743 N N . HIS A 1 96 ? 1.783 -29.006 7.375 1.00 40.53 96 HIS A N 1
ATOM 744 C CA . HIS A 1 96 ? 1.707 -30.441 7.703 1.00 40.53 96 HIS A CA 1
ATOM 745 C C . HIS A 1 96 ? 1.718 -31.349 6.459 1.00 40.53 96 HIS A C 1
ATOM 747 O O . HIS A 1 96 ? 2.101 -32.512 6.572 1.00 40.53 96 HIS A O 1
ATOM 753 N N . ARG A 1 97 ? 1.379 -30.816 5.275 1.00 40.50 97 ARG A N 1
ATOM 754 C CA . ARG A 1 97 ? 1.384 -31.552 4.001 1.00 40.50 97 ARG A CA 1
ATOM 755 C C . ARG A 1 97 ? 2.756 -31.571 3.306 1.00 40.50 97 ARG A C 1
ATOM 757 O O . ARG A 1 97 ? 2.942 -32.351 2.382 1.00 40.50 97 ARG A O 1
ATOM 764 N N . VAL A 1 98 ? 3.724 -30.748 3.742 1.00 42.16 98 VAL A N 1
ATOM 765 C CA . VAL A 1 98 ? 4.989 -30.496 3.002 1.00 42.16 98 VAL A CA 1
ATOM 766 C C . VAL A 1 98 ? 6.260 -30.724 3.852 1.00 42.16 98 VAL A C 1
ATOM 768 O O . VAL A 1 98 ? 7.378 -30.444 3.425 1.00 42.16 98 VAL A O 1
ATOM 771 N N . LYS A 1 99 ? 6.153 -31.275 5.071 1.00 40.66 99 LYS A N 1
ATOM 772 C CA . LYS A 1 99 ? 7.310 -31.519 5.959 1.00 40.66 99 LYS A CA 1
ATOM 773 C C . LYS A 1 99 ? 8.360 -32.475 5.355 1.00 40.66 99 LYS A C 1
ATOM 775 O O . LYS A 1 99 ? 8.320 -33.676 5.606 1.00 40.66 99 LYS A O 1
ATOM 780 N N . LYS A 1 100 ? 9.420 -31.931 4.743 1.00 34.44 100 LYS A N 1
ATOM 781 C CA . LYS A 1 100 ? 10.805 -32.367 5.014 1.00 34.44 100 LYS A CA 1
ATOM 782 C C . LYS A 1 100 ? 11.841 -31.325 4.566 1.00 34.44 100 LYS A C 1
ATOM 784 O O . LYS A 1 100 ? 11.950 -31.013 3.392 1.00 34.44 100 LYS A O 1
ATOM 789 N N . LYS A 1 101 ? 12.684 -30.942 5.534 1.00 33.97 101 LYS A N 1
ATOM 790 C CA . LYS A 1 101 ? 14.011 -30.292 5.445 1.00 33.97 101 LYS A CA 1
ATOM 791 C C . LYS A 1 101 ? 14.109 -28.755 5.556 1.00 33.97 101 LYS A C 1
ATOM 793 O O . LYS A 1 101 ? 14.148 -28.019 4.584 1.00 33.97 101 LYS A O 1
ATOM 798 N N . ARG A 1 102 ? 14.422 -28.406 6.811 1.00 39.06 102 ARG A N 1
ATOM 799 C CA . ARG A 1 102 ? 15.465 -27.495 7.323 1.00 39.06 102 ARG A CA 1
ATOM 800 C C . ARG A 1 102 ? 15.073 -26.061 7.694 1.00 39.06 102 ARG A C 1
ATOM 802 O O . ARG A 1 102 ? 14.563 -25.267 6.917 1.00 39.06 102 ARG A O 1
ATOM 809 N N . ALA A 1 103 ? 15.341 -25.807 8.972 1.00 45.84 103 ALA A N 1
ATOM 810 C CA . ALA A 1 103 ? 14.983 -24.663 9.776 1.00 45.84 103 ALA A CA 1
ATOM 811 C C . ALA A 1 103 ? 16.011 -23.532 9.635 1.00 45.84 103 ALA A C 1
ATOM 813 O O . ALA A 1 103 ? 17.203 -23.746 9.829 1.00 45.84 103 ALA A O 1
ATOM 814 N N . LEU A 1 104 ? 15.508 -22.329 9.359 1.00 40.53 104 LEU A N 1
ATOM 815 C CA . LEU A 1 104 ? 16.141 -21.044 9.654 1.00 40.53 104 LEU A CA 1
ATOM 816 C C . LEU A 1 104 ? 15.003 -20.101 10.087 1.00 40.53 104 LEU A C 1
ATOM 818 O O . LEU A 1 104 ? 13.936 -20.106 9.456 1.00 40.53 104 LEU A O 1
ATOM 822 N N . SER A 1 105 ? 15.171 -19.426 11.228 1.00 44.84 105 SER A N 1
ATOM 823 C CA . SER A 1 105 ? 14.088 -18.897 12.075 1.00 44.84 105 SER A CA 1
ATOM 824 C C . SER A 1 105 ? 13.101 -17.982 11.330 1.00 44.84 105 SER A C 1
ATOM 826 O O . SER A 1 105 ? 13.469 -17.096 10.560 1.00 44.84 105 SER A O 1
ATOM 828 N N . SER A 1 106 ? 11.806 -18.227 11.537 1.00 53.62 106 SER A N 1
ATOM 829 C CA . SER A 1 106 ? 10.684 -17.554 10.864 1.00 53.62 106 SER A CA 1
ATOM 830 C C . SER A 1 106 ? 10.654 -16.036 11.077 1.00 53.62 106 SER A C 1
ATOM 832 O O . SER A 1 106 ? 10.204 -15.321 10.189 1.00 53.62 106 SER A O 1
ATOM 834 N N . SER A 1 107 ? 11.180 -15.533 12.200 1.00 51.69 107 SER A N 1
ATOM 835 C CA . SER A 1 107 ? 11.254 -14.092 12.491 1.00 51.69 107 SER A CA 1
ATOM 836 C C . SER A 1 107 ? 12.226 -13.348 11.565 1.00 51.69 107 SER A C 1
ATOM 838 O O . SER A 1 107 ? 11.862 -12.310 11.025 1.00 51.69 107 SER A O 1
ATOM 840 N N . ILE A 1 108 ? 13.404 -13.924 11.284 1.00 49.19 108 ILE A N 1
ATOM 841 C CA . ILE A 1 108 ? 14.385 -13.352 10.337 1.00 49.19 108 ILE A CA 1
ATOM 842 C C . ILE A 1 108 ? 13.814 -13.356 8.912 1.00 49.19 108 ILE A C 1
ATOM 844 O O . ILE A 1 108 ? 14.063 -12.452 8.117 1.00 49.19 108 ILE A O 1
ATOM 848 N N . ARG A 1 109 ? 13.007 -14.373 8.582 1.00 55.16 109 ARG A N 1
ATOM 849 C CA . ARG A 1 109 ? 12.334 -14.479 7.282 1.00 55.16 109 ARG A CA 1
ATOM 850 C C . ARG A 1 109 ? 11.289 -13.377 7.081 1.00 55.16 109 ARG A C 1
ATOM 852 O O . ARG A 1 109 ? 11.219 -12.839 5.982 1.00 55.16 109 ARG A O 1
ATOM 859 N N . ASN A 1 110 ? 10.534 -13.024 8.125 1.00 65.69 110 ASN A N 1
ATOM 860 C CA . ASN A 1 110 ? 9.532 -11.954 8.075 1.00 65.69 110 ASN A CA 1
ATOM 861 C C . ASN A 1 110 ? 10.161 -10.564 7.966 1.00 65.69 110 ASN A C 1
ATOM 863 O O . ASN A 1 110 ? 9.729 -9.784 7.128 1.00 65.69 110 ASN A O 1
ATOM 867 N N . GLU A 1 111 ? 11.198 -10.260 8.748 1.00 74.69 111 GLU A N 1
ATOM 868 C CA . GLU A 1 111 ? 11.896 -8.971 8.639 1.00 74.69 111 GLU A CA 1
ATOM 869 C C . GLU A 1 111 ? 12.555 -8.813 7.264 1.00 74.69 111 GLU A C 1
ATOM 871 O O . GLU A 1 111 ? 12.420 -7.782 6.611 1.00 74.69 111 GLU A O 1
ATOM 876 N N . LYS A 1 112 ? 13.176 -9.882 6.753 1.00 69.56 112 LYS A N 1
ATOM 877 C CA . LYS A 1 112 ? 13.719 -9.898 5.393 1.00 69.56 112 LYS A CA 1
ATOM 878 C C . LYS A 1 112 ? 12.632 -9.703 4.332 1.00 69.56 112 LYS A C 1
ATOM 880 O O . LYS A 1 112 ? 12.875 -9.014 3.350 1.00 69.56 112 LYS A O 1
ATOM 885 N N . PHE A 1 113 ? 11.445 -10.279 4.520 1.00 77.56 113 PHE A N 1
ATOM 886 C CA . PHE A 1 113 ? 10.320 -10.092 3.603 1.00 77.56 113 PHE A CA 1
ATOM 887 C C . PHE A 1 113 ? 9.774 -8.658 3.637 1.00 77.56 113 PHE A C 1
ATOM 889 O O . PHE A 1 113 ? 9.531 -8.082 2.582 1.00 77.56 113 PHE A O 1
ATOM 896 N N . LEU A 1 114 ? 9.659 -8.053 4.823 1.00 80.88 114 LEU A N 1
ATOM 897 C CA . LEU A 1 114 ? 9.289 -6.643 4.977 1.00 80.88 114 LEU A CA 1
ATOM 898 C C . LEU A 1 114 ? 10.330 -5.714 4.340 1.00 80.88 114 LEU A C 1
ATOM 900 O O . LEU A 1 114 ? 9.961 -4.793 3.619 1.00 80.88 114 LEU A O 1
ATOM 904 N N . ASN A 1 115 ? 11.624 -5.985 4.525 1.00 78.94 115 ASN A N 1
ATOM 905 C CA . ASN A 1 115 ? 12.688 -5.211 3.883 1.00 78.94 115 ASN A CA 1
ATOM 906 C C . ASN A 1 115 ? 12.614 -5.312 2.353 1.00 78.94 115 ASN A C 1
ATOM 908 O O . ASN A 1 115 ? 12.704 -4.293 1.678 1.00 78.94 115 ASN A O 1
ATOM 912 N N . LEU A 1 116 ? 12.329 -6.499 1.806 1.00 76.56 116 LEU A N 1
ATOM 913 C CA . LEU A 1 116 ? 12.094 -6.664 0.367 1.00 76.56 116 LEU A CA 1
ATOM 914 C C . LEU A 1 116 ? 10.874 -5.869 -0.124 1.00 76.56 116 LEU A C 1
ATOM 916 O O . LEU A 1 116 ? 10.922 -5.293 -1.208 1.00 76.56 116 LEU A O 1
ATOM 920 N N . GLN A 1 117 ? 9.793 -5.802 0.661 1.00 87.50 117 GLN A N 1
ATOM 921 C CA . GLN A 1 117 ? 8.642 -4.952 0.333 1.00 87.50 117 GLN A CA 1
ATOM 922 C C . GLN A 1 117 ? 9.019 -3.469 0.337 1.00 87.50 117 GLN A C 1
ATOM 924 O O . GLN A 1 117 ? 8.640 -2.738 -0.574 1.00 87.50 117 GLN A O 1
ATOM 929 N N . VAL A 1 118 ? 9.787 -3.022 1.333 1.00 87.19 118 VAL A N 1
ATOM 930 C CA . VAL A 1 118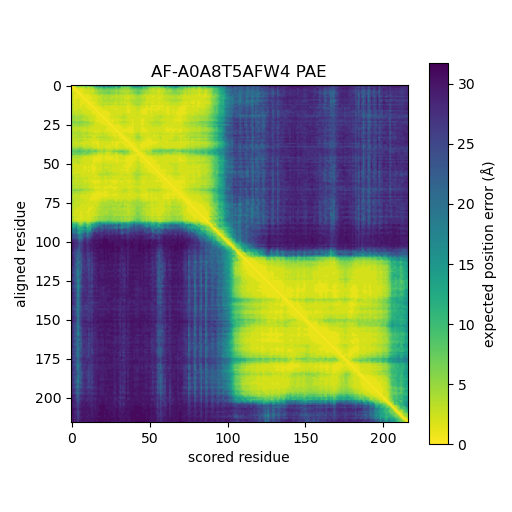 ? 10.280 -1.643 1.413 1.00 87.19 118 VAL A CA 1
ATOM 931 C C . VAL A 1 118 ? 11.175 -1.314 0.219 1.00 87.19 118 VAL A C 1
ATOM 933 O O . VAL A 1 118 ? 11.012 -0.253 -0.378 1.00 87.19 118 VAL A O 1
ATOM 936 N N . ASP A 1 119 ? 12.081 -2.209 -0.165 1.00 80.75 119 ASP A N 1
ATOM 937 C CA . ASP A 1 119 ? 12.970 -2.011 -1.312 1.00 80.75 119 ASP A CA 1
ATOM 938 C C . ASP A 1 119 ? 12.184 -1.953 -2.627 1.00 80.75 119 ASP A C 1
ATOM 940 O O . ASP A 1 119 ? 12.426 -1.070 -3.454 1.00 80.75 11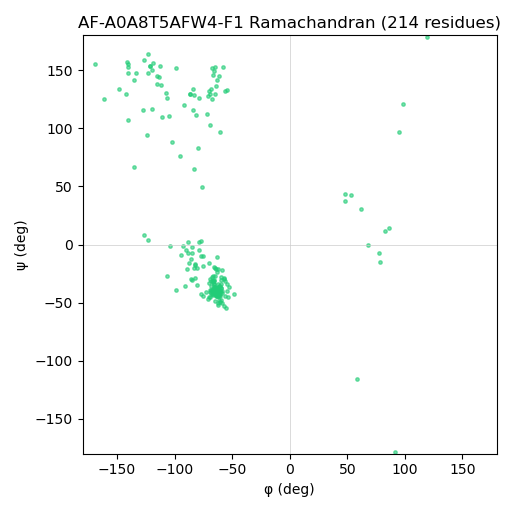9 ASP A O 1
ATOM 944 N N . LEU A 1 120 ? 11.165 -2.806 -2.780 1.00 89.06 120 LEU A N 1
ATOM 945 C CA . LEU A 1 120 ? 10.240 -2.755 -3.911 1.00 89.06 120 LEU A CA 1
ATOM 946 C C . LEU A 1 120 ? 9.510 -1.406 -3.973 1.00 89.06 120 LEU A C 1
ATOM 948 O O . LEU A 1 120 ? 9.475 -0.765 -5.021 1.00 89.06 120 LEU A O 1
ATOM 952 N N . LEU A 1 121 ? 8.973 -0.931 -2.847 1.00 90.69 121 LEU A N 1
ATOM 953 C CA . LEU A 1 121 ? 8.285 0.359 -2.778 1.00 90.69 121 LEU A CA 1
ATOM 954 C C . LEU A 1 121 ? 9.234 1.531 -3.063 1.00 90.69 121 LEU A C 1
ATOM 956 O O . LEU A 1 121 ? 8.878 2.429 -3.824 1.00 90.69 121 LEU A O 1
ATOM 960 N N . LYS A 1 122 ? 10.463 1.508 -2.534 1.00 83.88 122 LYS A N 1
ATOM 961 C CA . LYS A 1 122 ? 11.504 2.509 -2.835 1.00 83.88 122 LYS A CA 1
ATOM 962 C C . LYS A 1 122 ? 11.847 2.542 -4.326 1.00 83.88 122 LYS A C 1
ATOM 964 O O . LYS A 1 122 ? 12.054 3.617 -4.894 1.00 83.88 122 LYS A O 1
ATOM 969 N N . ALA A 1 123 ? 11.869 1.387 -4.987 1.00 87.75 123 ALA A N 1
ATOM 970 C CA . ALA A 1 123 ? 12.074 1.309 -6.429 1.00 87.75 123 ALA A CA 1
ATOM 971 C C . ALA A 1 123 ? 10.921 1.923 -7.229 1.00 87.75 123 ALA A C 1
ATOM 973 O O . ALA A 1 123 ? 11.153 2.493 -8.291 1.00 87.75 123 ALA A O 1
ATOM 974 N N . LEU A 1 124 ? 9.692 1.872 -6.721 1.00 93.69 124 LEU A N 1
ATOM 975 C CA . LEU A 1 124 ? 8.546 2.517 -7.363 1.00 93.69 124 LEU A CA 1
ATOM 976 C C . LEU A 1 124 ? 8.442 4.015 -7.042 1.00 93.69 124 LEU A C 1
ATOM 978 O O . LEU A 1 124 ? 7.953 4.775 -7.870 1.00 93.69 124 LEU A O 1
ATOM 982 N N . ALA A 1 125 ? 8.917 4.456 -5.876 1.00 93.06 125 ALA A N 1
ATOM 983 C CA . ALA A 1 125 ? 8.793 5.827 -5.377 1.00 93.06 125 ALA A CA 1
ATOM 984 C C . ALA A 1 125 ? 9.760 6.829 -6.050 1.00 93.06 125 ALA A C 1
ATOM 986 O O . ALA A 1 125 ? 10.468 7.575 -5.378 1.00 93.06 125 ALA A O 1
ATOM 987 N N . ASP A 1 126 ? 9.814 6.847 -7.384 1.00 94.69 126 ASP A N 1
ATOM 988 C CA . ASP A 1 126 ? 10.608 7.804 -8.158 1.00 94.69 126 ASP A CA 1
ATOM 989 C C . ASP A 1 126 ? 9.960 8.130 -9.512 1.00 94.69 126 ASP A C 1
ATOM 991 O O . ASP A 1 126 ? 9.559 7.228 -10.255 1.00 94.69 126 ASP A O 1
ATOM 995 N N . PRO A 1 127 ? 9.883 9.418 -9.886 1.00 93.25 127 PRO A N 1
ATOM 996 C CA . PRO A 1 127 ? 9.166 9.844 -11.082 1.00 93.25 127 PRO A CA 1
ATOM 997 C C . PRO A 1 127 ? 9.802 9.358 -12.391 1.00 93.25 127 PRO A C 1
ATOM 999 O O . PRO A 1 127 ? 9.094 9.224 -13.388 1.00 93.25 127 PRO A O 1
ATOM 1002 N N . ILE A 1 128 ? 11.116 9.115 -12.437 1.00 94.94 128 ILE A N 1
ATOM 1003 C CA . ILE A 1 128 ? 11.792 8.588 -13.629 1.00 94.94 128 ILE A CA 1
ATOM 1004 C C . ILE A 1 128 ? 11.485 7.095 -13.762 1.00 94.94 128 ILE A C 1
ATOM 1006 O O . ILE A 1 128 ? 11.103 6.655 -14.848 1.00 94.94 128 ILE A O 1
ATOM 1010 N N . ARG A 1 129 ? 11.557 6.330 -12.666 1.00 96.00 129 ARG A N 1
ATOM 1011 C CA . ARG A 1 129 ? 11.224 4.894 -12.664 1.00 96.00 129 ARG A CA 1
ATOM 1012 C C . ARG A 1 129 ? 9.762 4.640 -13.017 1.00 96.00 129 ARG A C 1
ATOM 1014 O O . ARG A 1 129 ? 9.490 3.797 -13.868 1.00 96.00 129 ARG A O 1
ATOM 1021 N N . LEU A 1 130 ? 8.827 5.432 -12.491 1.00 96.06 130 LEU A N 1
ATOM 1022 C CA . LEU A 1 130 ? 7.416 5.338 -12.885 1.00 96.06 130 LEU A CA 1
ATOM 1023 C C . LEU A 1 130 ? 7.203 5.625 -14.378 1.00 96.06 130 LEU A C 1
ATOM 1025 O O . LEU A 1 130 ? 6.437 4.921 -15.036 1.00 96.06 130 LEU A O 1
ATOM 1029 N N . LYS A 1 131 ? 7.903 6.618 -14.945 1.00 95.81 131 LYS A N 1
ATOM 1030 C CA . LYS A 1 131 ? 7.848 6.898 -16.392 1.00 95.81 131 LYS A CA 1
ATOM 1031 C C . LYS A 1 131 ? 8.409 5.744 -17.222 1.00 95.81 131 LYS A C 1
ATOM 1033 O O . LYS A 1 131 ? 7.799 5.391 -18.226 1.00 95.81 131 LYS A O 1
ATOM 1038 N N . ILE A 1 132 ? 9.521 5.140 -16.795 1.00 97.06 132 ILE A N 1
ATOM 1039 C CA . ILE A 1 132 ? 10.094 3.949 -17.441 1.00 97.06 132 ILE A CA 1
ATOM 1040 C C . ILE A 1 132 ? 9.063 2.818 -17.473 1.00 97.06 132 ILE A C 1
ATOM 1042 O O . ILE A 1 132 ? 8.770 2.298 -18.546 1.00 97.06 132 ILE A O 1
ATOM 1046 N N . LEU A 1 133 ? 8.477 2.471 -16.323 1.00 97.00 133 LEU A N 1
ATOM 1047 C CA . LEU A 1 133 ? 7.503 1.379 -16.221 1.00 97.00 133 LEU A CA 1
ATOM 1048 C C . LEU A 1 133 ? 6.268 1.639 -17.092 1.00 97.00 133 LEU A C 1
ATOM 1050 O O . LEU A 1 133 ? 5.836 0.762 -17.836 1.00 97.00 133 LEU A O 1
ATOM 1054 N N . ARG A 1 134 ? 5.749 2.872 -17.094 1.00 95.00 134 ARG A N 1
ATOM 1055 C CA . ARG A 1 134 ? 4.630 3.261 -17.968 1.00 95.00 134 ARG A CA 1
ATOM 1056 C C . ARG A 1 134 ? 4.977 3.168 -19.451 1.00 95.00 134 ARG A C 1
ATOM 1058 O O . ARG A 1 134 ? 4.129 2.758 -20.237 1.00 95.00 134 ARG A O 1
ATOM 1065 N N . PHE A 1 135 ? 6.203 3.507 -19.842 1.00 96.00 135 PHE A N 1
ATOM 1066 C CA . PHE A 1 135 ? 6.646 3.383 -21.231 1.00 96.00 135 PHE A CA 1
ATOM 1067 C C . PHE A 1 135 ? 6.781 1.911 -21.661 1.00 96.00 135 PHE A C 1
ATOM 1069 O O . PHE A 1 135 ? 6.332 1.532 -22.749 1.00 96.00 135 PHE A O 1
ATOM 1076 N N . LEU A 1 136 ? 7.309 1.066 -20.768 1.00 96.69 136 LEU A N 1
ATOM 1077 C CA . LEU A 1 136 ? 7.431 -0.384 -20.952 1.00 96.69 136 LEU A CA 1
ATOM 1078 C C . LEU A 1 136 ? 6.085 -1.132 -20.915 1.00 96.69 136 LEU A C 1
ATOM 1080 O O . LEU A 1 136 ? 6.010 -2.264 -21.382 1.00 96.69 136 LEU A O 1
ATOM 1084 N N . ARG A 1 137 ? 5.001 -0.512 -20.424 1.00 94.75 137 ARG A N 1
ATOM 1085 C CA . ARG A 1 137 ? 3.645 -1.103 -20.435 1.00 94.75 137 ARG A CA 1
ATOM 1086 C C . ARG A 1 137 ? 3.188 -1.510 -21.838 1.00 94.75 137 ARG A C 1
ATOM 1088 O O . ARG A 1 137 ? 2.426 -2.454 -21.994 1.00 94.75 137 ARG A O 1
ATOM 1095 N N . SER A 1 138 ? 3.648 -0.789 -22.862 1.00 89.81 138 SER A N 1
ATOM 1096 C CA . SER A 1 138 ? 3.317 -1.058 -24.270 1.00 89.81 138 SER A CA 1
ATOM 1097 C C . SER A 1 138 ? 4.114 -2.212 -24.892 1.00 89.81 138 SER A C 1
ATOM 1099 O O . SER A 1 138 ? 3.978 -2.474 -26.085 1.00 89.81 138 SER A O 1
ATOM 1101 N N . GLY A 1 139 ? 4.964 -2.875 -24.107 1.00 93.56 139 GLY A N 1
ATOM 1102 C CA . GLY A 1 139 ? 5.877 -3.914 -24.555 1.00 93.56 139 GLY A CA 1
ATOM 1103 C C . GLY A 1 139 ? 7.333 -3.544 -24.303 1.00 93.56 139 GLY A C 1
ATOM 1104 O O . GLY A 1 139 ? 7.666 -2.468 -23.806 1.00 93.56 139 GLY A O 1
ATOM 1105 N N . GLU A 1 140 ? 8.213 -4.467 -24.661 1.00 96.12 140 GLU A N 1
ATOM 1106 C CA . GLU A 1 140 ? 9.651 -4.308 -24.488 1.00 96.12 140 GLU A CA 1
ATOM 1107 C C . GLU A 1 140 ? 10.221 -3.123 -25.280 1.00 96.12 140 GLU A C 1
ATOM 1109 O O . GLU A 1 140 ? 9.749 -2.806 -26.374 1.00 96.12 140 GLU A O 1
ATOM 1114 N N . LYS A 1 141 ? 11.232 -2.453 -24.715 1.00 97.38 141 LYS A N 1
ATOM 1115 C CA . LYS A 1 141 ? 11.862 -1.264 -25.308 1.00 97.38 141 LYS A CA 1
ATOM 1116 C C . LYS A 1 141 ? 13.375 -1.334 -25.222 1.00 97.38 141 LYS A C 1
ATOM 1118 O O . LYS A 1 141 ? 13.940 -1.745 -24.207 1.00 97.38 141 LYS A O 1
ATOM 1123 N N . CYS A 1 142 ? 14.040 -0.866 -26.267 1.00 95.50 142 CYS A N 1
ATOM 1124 C CA . CYS A 1 142 ? 15.473 -0.626 -26.264 1.00 95.50 142 CYS A CA 1
ATOM 1125 C C . CYS A 1 142 ? 15.827 0.513 -25.305 1.00 95.50 142 CYS A C 1
ATOM 1127 O O . CYS A 1 142 ? 15.138 1.532 -25.233 1.00 95.50 142 CYS A O 1
ATOM 1129 N N . GLN A 1 143 ? 16.991 0.425 -24.667 1.00 93.81 143 GLN A N 1
ATOM 1130 C CA . GLN A 1 143 ? 17.580 1.545 -23.932 1.00 93.81 143 GLN A CA 1
ATOM 1131 C C . GLN A 1 143 ? 17.687 2.818 -24.791 1.00 93.81 143 GLN A C 1
ATOM 1133 O O . GLN A 1 143 ? 17.446 3.926 -24.316 1.00 93.81 143 GLN A O 1
ATOM 1138 N N . CYS A 1 144 ? 17.986 2.639 -26.078 1.00 91.81 144 CYS A N 1
ATOM 1139 C CA . CYS A 1 144 ? 18.041 3.687 -27.087 1.00 91.81 144 CYS A CA 1
ATOM 1140 C C . CYS A 1 144 ? 16.692 4.376 -27.359 1.00 91.81 144 CYS A C 1
ATOM 1142 O O . CYS A 1 144 ? 16.689 5.503 -27.839 1.00 91.81 144 CYS A O 1
ATOM 1144 N N . GLU A 1 145 ? 15.566 3.740 -27.031 1.00 95.31 145 GLU A N 1
ATOM 1145 C CA . GLU A 1 145 ? 14.227 4.343 -27.087 1.00 95.31 145 GLU A CA 1
ATOM 1146 C C . GLU A 1 145 ? 13.856 5.003 -25.749 1.00 95.31 145 GLU A C 1
ATOM 1148 O O . GLU A 1 145 ? 13.224 6.057 -25.719 1.00 95.31 145 GLU A O 1
ATOM 1153 N N . ILE A 1 146 ? 14.287 4.410 -24.630 1.00 95.56 146 ILE A N 1
ATOM 1154 C CA . ILE A 1 146 ? 13.968 4.882 -23.274 1.00 95.56 146 ILE A CA 1
ATOM 1155 C C . ILE A 1 146 ? 14.665 6.216 -22.960 1.00 95.56 146 ILE A C 1
ATOM 1157 O O . ILE A 1 146 ? 14.035 7.139 -22.439 1.00 95.56 146 ILE A O 1
ATOM 1161 N N . ILE A 1 147 ? 15.956 6.346 -23.283 1.00 93.19 147 ILE A N 1
ATOM 1162 C CA . ILE A 1 147 ? 16.746 7.563 -23.023 1.00 93.19 147 ILE A CA 1
ATOM 1163 C C . ILE A 1 147 ? 16.108 8.823 -23.644 1.00 93.19 147 ILE A C 1
ATOM 1165 O O . ILE A 1 147 ? 15.843 9.775 -22.899 1.00 93.19 147 ILE A O 1
ATOM 1169 N N . PRO A 1 148 ? 15.815 8.866 -24.962 1.00 92.75 148 PRO A N 1
ATOM 1170 C CA . PRO A 1 148 ? 15.212 10.049 -25.572 1.00 92.75 148 PRO A CA 1
ATOM 1171 C C . PRO A 1 148 ? 13.786 10.306 -25.074 1.00 92.75 148 PRO A C 1
ATOM 1173 O O . PRO A 1 148 ? 13.402 11.468 -24.938 1.00 92.75 148 PRO A O 1
ATOM 1176 N N . HIS A 1 149 ? 13.020 9.262 -24.732 1.00 92.69 149 HIS A N 1
ATOM 1177 C CA . HIS A 1 149 ? 11.678 9.417 -24.164 1.00 92.69 149 HIS A CA 1
ATOM 1178 C C . HIS A 1 149 ? 11.695 10.182 -22.829 1.00 92.69 149 HIS A C 1
ATOM 1180 O O . HIS A 1 149 ? 10.855 11.048 -22.585 1.00 92.69 149 HIS A O 1
ATOM 1186 N N . LEU A 1 150 ? 12.683 9.905 -21.973 1.00 91.25 150 LEU A N 1
ATOM 1187 C CA . LEU A 1 150 ? 12.800 10.531 -20.654 1.00 91.25 150 LEU A CA 1
ATOM 1188 C C . LEU A 1 150 ? 13.459 11.914 -20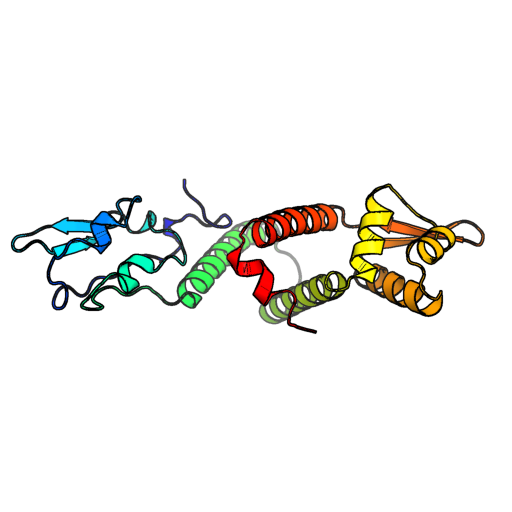.680 1.00 91.25 150 LEU A C 1
ATOM 1190 O O . LEU A 1 150 ? 13.327 12.650 -19.700 1.00 91.25 150 LEU A O 1
ATOM 1194 N N . LYS A 1 151 ? 14.166 12.268 -21.763 1.00 90.75 151 LYS A N 1
ATOM 1195 C CA . LYS A 1 151 ? 14.971 13.500 -21.876 1.00 90.75 151 LYS A CA 1
ATOM 1196 C C . LYS A 1 151 ? 15.963 13.655 -20.711 1.00 90.75 151 LYS A C 1
ATOM 1198 O O . LYS A 1 151 ? 16.101 14.728 -20.123 1.00 90.75 151 LYS A O 1
ATOM 1203 N N . ARG A 1 152 ? 16.626 12.556 -20.341 1.00 89.94 152 ARG A N 1
ATOM 1204 C CA . ARG A 1 152 ? 17.647 12.482 -19.280 1.00 89.94 152 ARG A CA 1
ATOM 1205 C C . ARG A 1 152 ? 18.961 11.940 -19.842 1.00 89.94 152 ARG A C 1
ATOM 1207 O O . ARG A 1 152 ? 18.979 11.375 -20.933 1.00 89.94 152 ARG A O 1
ATOM 1214 N N . SER A 1 153 ? 20.058 12.120 -19.105 1.00 89.56 153 SER A N 1
ATOM 1215 C CA . SER A 1 153 ? 21.361 11.581 -19.504 1.00 89.56 153 SER A CA 1
ATOM 1216 C C . SER A 1 153 ? 21.348 10.049 -19.510 1.00 89.56 153 SER A C 1
ATOM 1218 O O . SER A 1 153 ? 20.610 9.408 -18.757 1.00 89.56 153 SER A O 1
ATOM 1220 N N . GLN A 1 154 ? 22.208 9.455 -20.341 1.00 88.56 154 GLN A N 1
ATOM 1221 C CA . GLN A 1 154 ? 22.384 8.004 -20.387 1.00 88.56 154 GLN A CA 1
ATOM 1222 C C . GLN A 1 154 ? 22.751 7.434 -19.013 1.00 88.56 154 GLN A C 1
ATOM 1224 O O . GLN A 1 154 ? 22.191 6.410 -18.627 1.00 88.56 154 GLN A O 1
ATOM 1229 N N . SER A 1 155 ? 23.669 8.076 -18.282 1.00 86.56 155 SER A N 1
ATOM 1230 C CA . SER A 1 155 ? 24.114 7.611 -16.963 1.00 86.56 155 SER A CA 1
ATOM 1231 C C . SER A 1 155 ? 22.946 7.510 -15.983 1.00 86.56 155 SER A C 1
ATOM 1233 O O . SER A 1 155 ? 22.715 6.437 -15.434 1.00 86.56 155 SER A O 1
ATOM 1235 N N . THR A 1 156 ? 22.139 8.569 -15.866 1.00 87.00 156 THR A N 1
ATOM 1236 C CA . THR A 1 156 ? 20.962 8.594 -14.988 1.00 87.00 156 THR A CA 1
ATOM 1237 C C . THR A 1 156 ?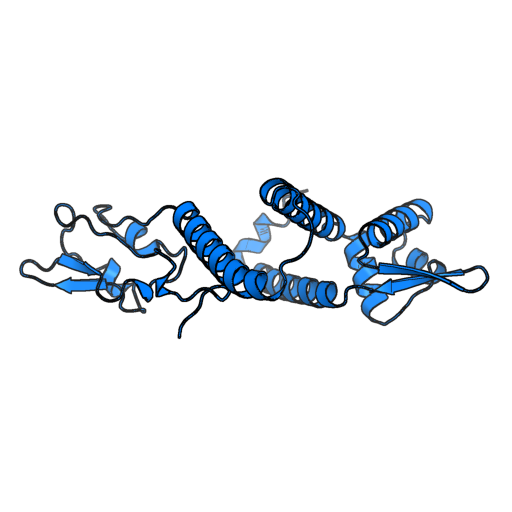 19.949 7.521 -15.380 1.00 87.00 156 THR A C 1
ATOM 1239 O O . THR A 1 156 ? 19.512 6.743 -14.540 1.00 87.00 156 THR A O 1
ATOM 1242 N N . VAL A 1 157 ? 19.586 7.419 -16.663 1.00 92.00 157 VAL A N 1
ATOM 1243 C CA . VAL A 1 157 ? 18.608 6.411 -17.115 1.00 92.00 157 VAL A CA 1
ATOM 1244 C C . VAL A 1 157 ? 19.115 4.987 -16.871 1.00 92.00 157 VAL A C 1
ATOM 1246 O O . VAL A 1 157 ? 18.335 4.125 -16.472 1.00 92.00 157 VAL A O 1
ATOM 1249 N N . SER A 1 158 ? 20.412 4.744 -17.076 1.00 90.12 158 SER A N 1
ATOM 1250 C CA . SER A 1 158 ? 21.022 3.429 -16.849 1.00 90.12 158 SER A CA 1
ATOM 1251 C C . SER A 1 158 ? 20.991 3.041 -15.375 1.00 90.12 158 SER A C 1
ATOM 1253 O O . SER A 1 158 ? 20.660 1.903 -15.069 1.00 90.12 158 SER A O 1
ATOM 1255 N N . GLU A 1 159 ? 21.262 3.982 -14.469 1.00 90.44 159 GLU A N 1
ATOM 1256 C CA . GLU A 1 159 ? 21.180 3.766 -13.020 1.00 90.44 159 GLU A CA 1
ATOM 1257 C C . GLU A 1 159 ? 19.756 3.386 -12.582 1.00 90.44 159 GLU A C 1
ATOM 1259 O O . GLU A 1 159 ? 19.557 2.382 -11.898 1.00 90.44 159 GLU A O 1
ATOM 1264 N N . HIS A 1 160 ? 18.738 4.121 -13.050 1.00 94.69 160 HIS A N 1
ATOM 1265 C CA . HIS A 1 160 ? 17.340 3.792 -12.751 1.00 94.69 160 HIS A CA 1
ATOM 1266 C C . HIS A 1 160 ? 16.923 2.425 -13.314 1.00 94.69 160 HIS A C 1
ATOM 1268 O O . HIS A 1 160 ? 16.218 1.679 -12.635 1.00 94.69 160 HIS A O 1
ATOM 1274 N N . LEU A 1 161 ? 17.338 2.091 -14.541 1.00 94.56 161 LEU A N 1
ATOM 1275 C CA . LEU A 1 161 ? 17.055 0.791 -15.156 1.00 94.56 161 LEU A CA 1
ATOM 1276 C C . LEU A 1 161 ? 17.753 -0.349 -14.416 1.00 94.56 161 LEU A C 1
ATOM 1278 O O . LEU A 1 161 ? 17.139 -1.392 -14.214 1.00 94.56 161 LEU A O 1
ATOM 1282 N N . GLN A 1 162 ? 19.001 -0.147 -13.994 1.00 89.81 162 GLN A N 1
ATOM 1283 C CA . GLN A 1 162 ? 19.751 -1.156 -13.259 1.00 89.81 162 GLN A CA 1
ATOM 1284 C C . GLN A 1 162 ? 19.086 -1.458 -11.916 1.00 89.81 162 GLN A C 1
ATOM 1286 O O . GLN A 1 162 ? 18.846 -2.620 -11.623 1.00 89.81 162 GLN A O 1
ATOM 1291 N N . LEU A 1 163 ? 18.652 -0.436 -11.171 1.00 86.25 163 LEU A N 1
ATOM 1292 C CA . LEU A 1 163 ? 17.917 -0.640 -9.919 1.00 86.25 163 LEU A CA 1
ATOM 1293 C C . LEU A 1 163 ? 16.622 -1.450 -10.124 1.00 86.25 163 LEU A C 1
ATOM 1295 O O . LEU A 1 163 ? 16.300 -2.333 -9.330 1.00 86.25 163 LEU A O 1
ATOM 1299 N N . LEU A 1 164 ? 15.873 -1.167 -11.197 1.00 90.38 164 LEU A N 1
ATOM 1300 C CA . LEU A 1 164 ? 14.655 -1.915 -11.533 1.00 90.38 164 LEU A CA 1
ATOM 1301 C C . LEU A 1 164 ? 14.953 -3.375 -11.920 1.00 90.38 164 LEU A C 1
ATOM 1303 O O . LEU A 1 164 ? 14.125 -4.247 -11.645 1.00 90.38 164 LEU A O 1
ATOM 1307 N N . VAL A 1 165 ? 16.108 -3.640 -12.546 1.00 88.81 165 VAL A N 1
ATOM 1308 C CA . VAL A 1 165 ? 16.594 -4.996 -12.856 1.00 88.81 165 VAL A CA 1
ATOM 1309 C C . VAL A 1 165 ? 17.026 -5.724 -11.587 1.00 88.81 165 VAL A C 1
ATOM 1311 O O . VAL A 1 165 ? 16.609 -6.860 -11.377 1.00 88.81 165 VAL A O 1
ATOM 1314 N N . ASP A 1 166 ? 17.808 -5.074 -10.727 1.00 83.06 166 ASP A N 1
ATOM 1315 C CA . ASP A 1 166 ? 18.360 -5.666 -9.504 1.00 83.06 166 ASP A CA 1
ATOM 1316 C C . ASP A 1 166 ? 17.247 -6.119 -8.547 1.00 83.06 166 ASP A C 1
ATOM 1318 O O . ASP A 1 166 ? 17.343 -7.170 -7.914 1.00 83.06 166 ASP A O 1
ATOM 1322 N N . ILE A 1 167 ? 16.149 -5.358 -8.494 1.00 83.75 167 ILE A N 1
ATOM 1323 C CA . ILE A 1 167 ? 14.953 -5.679 -7.698 1.00 83.75 167 ILE A CA 1
ATOM 1324 C C . ILE A 1 167 ? 14.023 -6.664 -8.430 1.00 83.75 167 ILE A C 1
ATOM 1326 O O . ILE A 1 167 ? 13.186 -7.322 -7.811 1.00 83.75 167 ILE A O 1
ATOM 1330 N N . GLY A 1 168 ? 14.192 -6.824 -9.744 1.00 85.56 168 GLY A N 1
ATOM 1331 C CA . GLY A 1 168 ? 13.479 -7.807 -10.558 1.00 85.56 168 GLY A CA 1
ATOM 1332 C C . GLY A 1 168 ? 12.122 -7.352 -11.094 1.00 85.56 168 GLY A C 1
ATOM 1333 O O . GLY A 1 168 ? 11.366 -8.194 -11.577 1.00 85.56 168 GLY A O 1
ATOM 1334 N N . ILE A 1 169 ? 11.814 -6.051 -11.040 1.00 90.50 169 ILE A N 1
ATOM 1335 C CA . ILE A 1 169 ? 10.590 -5.474 -11.627 1.00 90.50 169 ILE A CA 1
ATOM 1336 C C . ILE A 1 169 ? 10.639 -5.578 -13.155 1.00 90.50 169 ILE A C 1
ATOM 1338 O O . ILE A 1 169 ? 9.639 -5.903 -13.803 1.00 90.50 169 ILE A O 1
ATOM 1342 N N . VAL A 1 170 ? 11.814 -5.315 -13.727 1.00 95.25 170 VAL A N 1
ATOM 1343 C CA . VAL A 1 170 ? 12.082 -5.453 -15.160 1.00 95.25 170 VAL A CA 1
ATOM 1344 C C . VAL A 1 170 ? 13.181 -6.481 -15.381 1.00 95.25 170 VAL A C 1
ATOM 1346 O O . VAL A 1 170 ? 14.015 -6.728 -14.514 1.00 95.25 170 VAL A O 1
ATOM 1349 N N . GLU A 1 171 ? 13.198 -7.068 -16.563 1.00 92.75 171 GLU A N 1
ATOM 1350 C CA . GLU A 1 171 ? 14.306 -7.878 -17.051 1.00 92.75 171 GLU A CA 1
ATOM 1351 C C . GLU A 1 171 ? 14.986 -7.171 -18.218 1.00 92.75 171 GLU A C 1
ATOM 1353 O O . GLU A 1 171 ? 14.366 -6.368 -18.923 1.00 92.75 171 GLU A O 1
ATOM 1358 N N . SER A 1 172 ? 16.271 -7.459 -18.411 1.00 94.62 172 SER A N 1
ATOM 1359 C CA . SER A 1 172 ? 17.041 -6.959 -19.540 1.00 94.62 172 SER A CA 1
ATOM 1360 C C . SER A 1 172 ? 17.649 -8.113 -20.324 1.00 94.62 172 SER A C 1
ATOM 1362 O O . SER A 1 172 ? 18.006 -9.155 -19.773 1.00 94.62 172 SER A O 1
ATOM 1364 N N . ARG A 1 173 ? 17.777 -7.925 -21.634 1.00 95.31 173 ARG A N 1
ATOM 1365 C CA . ARG A 1 173 ? 18.510 -8.843 -22.505 1.00 95.31 173 ARG A CA 1
ATOM 1366 C C . ARG A 1 173 ? 19.304 -8.074 -23.545 1.00 95.31 173 ARG A C 1
ATOM 1368 O O . ARG A 1 173 ? 18.932 -6.967 -23.937 1.00 95.31 173 ARG A O 1
ATOM 1375 N N . LYS A 1 174 ? 20.395 -8.678 -24.009 1.00 94.19 174 LYS A N 1
ATOM 1376 C CA . LYS A 1 174 ? 21.148 -8.163 -25.152 1.00 94.19 174 LYS A CA 1
ATOM 1377 C C . LYS A 1 174 ? 20.494 -8.638 -26.443 1.00 94.19 174 LYS A C 1
ATOM 1379 O O . LYS A 1 174 ? 20.271 -9.831 -26.614 1.00 94.19 174 LYS A O 1
ATOM 1384 N N . ASP A 1 175 ? 20.233 -7.695 -27.335 1.00 90.12 175 ASP A N 1
ATOM 1385 C CA . ASP A 1 175 ? 19.768 -7.928 -28.697 1.00 90.12 175 ASP A CA 1
ATOM 1386 C C . ASP A 1 175 ? 20.753 -7.254 -29.662 1.00 90.12 175 ASP A C 1
ATOM 1388 O O . ASP A 1 175 ? 20.755 -6.033 -29.870 1.00 90.12 175 ASP A O 1
ATOM 1392 N N . GLY A 1 176 ? 21.719 -8.044 -30.138 1.00 92.44 176 GLY A N 1
ATOM 1393 C CA . GLY A 1 176 ? 22.890 -7.544 -30.853 1.00 92.44 176 GLY A CA 1
ATOM 1394 C C . GLY A 1 176 ? 23.694 -6.547 -30.010 1.00 92.44 176 GLY A C 1
ATOM 1395 O O . GLY A 1 176 ? 24.253 -6.893 -28.970 1.00 92.44 176 GLY A O 1
ATOM 1396 N N . ARG A 1 177 ? 23.766 -5.289 -30.469 1.00 90.00 177 ARG A N 1
ATOM 1397 C CA . ARG A 1 177 ? 24.447 -4.184 -29.758 1.00 90.00 177 ARG A CA 1
ATOM 1398 C C . ARG A 1 177 ? 23.528 -3.415 -28.805 1.00 90.00 177 ARG A C 1
ATOM 1400 O O . ARG A 1 177 ? 23.989 -2.498 -28.132 1.00 90.00 177 ARG A O 1
ATOM 1407 N N . LYS A 1 178 ? 22.233 -3.735 -28.787 1.00 91.62 178 LYS A N 1
ATOM 1408 C CA . LYS A 1 178 ? 21.222 -3.038 -27.991 1.00 91.62 178 LYS A CA 1
ATOM 1409 C C . LYS A 1 178 ? 20.934 -3.818 -26.713 1.00 91.62 178 LYS A C 1
ATOM 1411 O O . LYS A 1 178 ? 21.046 -5.040 -26.675 1.00 91.62 178 LYS A O 1
ATOM 1416 N N . ILE A 1 179 ? 20.532 -3.096 -25.673 1.00 93.75 179 ILE A N 1
ATOM 1417 C CA . ILE A 1 179 ? 19.952 -3.682 -24.465 1.00 93.75 179 ILE A CA 1
ATOM 1418 C C . ILE A 1 179 ? 18.461 -3.373 -24.498 1.00 93.75 179 ILE A C 1
ATOM 1420 O O . ILE A 1 179 ? 18.071 -2.214 -24.668 1.00 93.75 179 ILE A O 1
ATOM 1424 N N . VAL A 1 180 ? 17.647 -4.414 -24.379 1.00 96.19 180 VAL A N 1
ATOM 1425 C CA . VAL A 1 180 ? 16.186 -4.344 -24.411 1.00 96.19 180 VAL A CA 1
ATOM 1426 C C . VAL A 1 180 ? 15.659 -4.694 -23.029 1.00 96.19 180 VAL A C 1
ATOM 1428 O O . VAL A 1 180 ? 16.154 -5.630 -22.404 1.00 96.19 180 VAL A O 1
ATOM 1431 N N . TYR A 1 181 ? 14.671 -3.936 -22.564 1.00 97.50 181 TYR A N 1
ATOM 1432 C CA . TYR A 1 181 ? 14.038 -4.093 -21.260 1.00 97.50 181 TYR A CA 1
ATOM 1433 C C . TYR A 1 181 ? 12.574 -4.480 -21.416 1.00 97.50 181 TYR A C 1
ATOM 1435 O O . TYR A 1 181 ? 11.903 -3.998 -22.329 1.00 97.50 181 TYR A O 1
ATOM 1443 N N . LYS A 1 182 ? 12.073 -5.306 -20.501 1.00 96.81 182 LYS A N 1
ATOM 1444 C CA . LYS A 1 182 ? 10.672 -5.733 -20.442 1.00 96.81 182 LYS A CA 1
ATOM 1445 C C . LYS A 1 182 ? 10.203 -5.793 -18.990 1.00 96.81 182 LYS A C 1
ATOM 1447 O O . LYS A 1 182 ? 10.995 -6.098 -18.102 1.00 96.81 182 LYS A O 1
ATOM 1452 N N . ILE A 1 183 ? 8.925 -5.507 -18.744 1.00 96.25 183 ILE A N 1
ATOM 1453 C CA . ILE A 1 183 ? 8.309 -5.754 -17.435 1.00 96.25 183 ILE A CA 1
ATOM 1454 C C . ILE A 1 183 ? 8.299 -7.261 -17.174 1.00 96.25 183 ILE A C 1
ATOM 1456 O O . ILE A 1 183 ? 7.887 -8.051 -18.022 1.00 96.25 183 ILE A O 1
ATOM 1460 N N . ARG A 1 184 ? 8.782 -7.650 -15.994 1.00 91.56 184 ARG A N 1
ATOM 1461 C CA . ARG A 1 184 ? 8.765 -9.037 -15.525 1.00 91.56 184 ARG A CA 1
ATOM 1462 C C . ARG A 1 184 ? 7.600 -9.288 -14.570 1.00 91.56 184 ARG A C 1
ATOM 1464 O O . ARG A 1 184 ? 6.994 -10.353 -14.613 1.00 91.56 184 ARG A O 1
ATOM 1471 N N . MET A 1 185 ? 7.310 -8.318 -13.702 1.00 88.75 185 MET A N 1
ATOM 1472 C CA . MET A 1 185 ? 6.244 -8.384 -12.697 1.00 88.75 185 MET A CA 1
ATOM 1473 C C . MET A 1 185 ? 5.035 -7.565 -13.156 1.00 88.75 185 MET A C 1
ATOM 1475 O O . MET A 1 185 ? 4.927 -6.379 -12.845 1.00 88.75 185 MET A O 1
ATOM 1479 N N . GLU A 1 186 ? 4.119 -8.180 -13.901 1.00 88.00 186 GLU A N 1
ATOM 1480 C CA . GLU A 1 186 ? 2.926 -7.497 -14.429 1.00 88.00 186 GLU A CA 1
ATOM 1481 C C . GLU A 1 186 ? 1.987 -6.992 -13.315 1.00 88.00 186 GLU A C 1
ATOM 1483 O O . GLU A 1 186 ? 1.249 -6.021 -13.492 1.00 88.00 186 GLU A O 1
ATOM 1488 N N . GLU A 1 187 ? 2.044 -7.589 -12.122 1.00 90.44 187 GLU A N 1
ATOM 1489 C CA . GLU A 1 187 ? 1.307 -7.148 -10.936 1.00 90.44 187 GLU A CA 1
ATOM 1490 C C . GLU A 1 187 ? 1.663 -5.715 -10.525 1.00 90.44 187 GLU A C 1
ATOM 1492 O O . GLU A 1 187 ? 0.798 -4.995 -10.024 1.00 90.44 187 GLU A O 1
ATOM 1497 N N . ILE A 1 188 ? 2.898 -5.270 -10.790 1.00 90.56 188 ILE A N 1
ATOM 1498 C CA . ILE A 1 188 ? 3.330 -3.893 -10.520 1.00 90.56 188 ILE A CA 1
ATOM 1499 C C . ILE A 1 188 ? 2.467 -2.903 -11.298 1.00 90.56 188 ILE A C 1
ATOM 1501 O O . ILE A 1 188 ? 2.092 -1.869 -10.752 1.00 90.56 188 ILE A O 1
ATOM 1505 N N . MET A 1 189 ? 2.071 -3.228 -12.530 1.00 92.44 189 MET A N 1
ATOM 1506 C CA . MET A 1 189 ? 1.219 -2.339 -13.319 1.00 92.44 189 MET A CA 1
ATOM 1507 C C . MET A 1 189 ? -0.168 -2.173 -12.701 1.00 92.44 189 MET A C 1
ATOM 1509 O O . MET A 1 189 ? -0.678 -1.058 -12.672 1.00 92.44 189 MET A O 1
ATOM 1513 N N . ARG A 1 190 ? -0.732 -3.237 -12.115 1.00 91.25 190 ARG A N 1
ATOM 1514 C CA . ARG A 1 190 ? -2.008 -3.149 -11.383 1.00 91.25 190 ARG A CA 1
ATOM 1515 C C . ARG A 1 190 ? -1.891 -2.265 -10.142 1.00 91.25 190 ARG A C 1
ATOM 1517 O O . ARG A 1 190 ? -2.805 -1.507 -9.842 1.00 91.25 190 ARG A O 1
ATOM 1524 N N . ILE A 1 191 ? -0.763 -2.333 -9.431 1.00 92.69 191 ILE A N 1
ATOM 1525 C CA . ILE A 1 191 ? -0.500 -1.455 -8.279 1.00 92.69 191 ILE A CA 1
ATOM 1526 C C . ILE A 1 191 ? -0.446 0.008 -8.730 1.00 92.69 191 ILE A C 1
ATOM 1528 O O . ILE A 1 191 ? -1.045 0.865 -8.087 1.00 92.69 191 ILE A O 1
ATOM 1532 N N . LEU A 1 192 ? 0.237 0.293 -9.842 1.00 92.31 192 LEU A N 1
ATOM 1533 C CA . LEU A 1 192 ? 0.309 1.647 -10.393 1.00 92.31 192 LEU A CA 1
ATOM 1534 C C . LEU A 1 192 ? -1.061 2.166 -10.850 1.00 92.31 192 LEU A C 1
ATOM 1536 O O . LEU A 1 192 ? -1.355 3.336 -10.620 1.00 92.31 192 LEU A O 1
ATOM 1540 N N . ASP A 1 193 ? -1.903 1.309 -11.430 1.00 91.62 193 ASP A N 1
ATOM 1541 C CA . ASP A 1 193 ? -3.271 1.669 -11.818 1.00 91.62 193 ASP A CA 1
ATOM 1542 C C . ASP A 1 193 ? -4.129 2.029 -10.592 1.00 91.62 193 ASP A C 1
ATOM 1544 O O . ASP A 1 193 ? -4.791 3.067 -10.587 1.00 91.62 193 ASP A O 1
ATOM 1548 N N . ASN A 1 194 ? -4.042 1.238 -9.516 1.00 92.00 194 ASN A N 1
ATOM 1549 C CA . ASN A 1 194 ? -4.717 1.544 -8.251 1.00 92.00 194 ASN A CA 1
ATOM 1550 C C . ASN A 1 194 ? -4.224 2.875 -7.654 1.00 92.00 194 ASN A C 1
ATOM 1552 O O . ASN A 1 194 ? -5.013 3.657 -7.130 1.00 92.00 194 ASN A O 1
ATOM 1556 N N . ILE A 1 195 ? -2.918 3.160 -7.737 1.00 90.50 195 ILE A N 1
ATOM 1557 C CA . ILE A 1 195 ? -2.358 4.444 -7.286 1.00 90.50 195 ILE A CA 1
ATOM 1558 C C . ILE A 1 195 ? -2.911 5.598 -8.125 1.00 90.50 195 ILE A C 1
ATOM 1560 O O . ILE A 1 195 ? -3.216 6.650 -7.567 1.00 90.50 195 ILE A O 1
ATOM 1564 N N . ASP A 1 196 ? -3.066 5.424 -9.439 1.00 88.19 196 ASP A N 1
ATOM 1565 C CA . ASP A 1 196 ? -3.650 6.450 -10.305 1.00 88.19 196 ASP A CA 1
ATOM 1566 C C . ASP A 1 196 ? -5.113 6.741 -9.945 1.00 88.19 196 ASP A C 1
ATOM 1568 O O . ASP A 1 196 ? -5.518 7.903 -9.968 1.00 88.19 196 ASP A O 1
ATOM 1572 N N . GLU A 1 197 ? -5.896 5.721 -9.585 1.00 87.25 197 GLU A N 1
ATOM 1573 C CA . GLU A 1 197 ? -7.267 5.893 -9.081 1.00 87.25 197 GLU A CA 1
ATOM 1574 C C . GLU A 1 197 ? -7.289 6.683 -7.770 1.00 87.25 197 GLU A C 1
ATOM 1576 O O . GLU A 1 197 ? -7.918 7.738 -7.706 1.00 87.25 197 GLU A O 1
ATOM 1581 N N . LEU A 1 198 ? -6.501 6.259 -6.777 1.00 86.25 198 LEU A N 1
ATOM 1582 C CA . LEU A 1 198 ? -6.400 6.952 -5.488 1.00 86.25 198 LEU A CA 1
ATOM 1583 C C . LEU A 1 198 ? -5.936 8.403 -5.649 1.00 86.25 198 LEU A C 1
ATOM 1585 O O . LEU A 1 198 ? -6.433 9.314 -4.992 1.00 86.25 198 LEU A O 1
ATOM 1589 N N . THR A 1 199 ? -4.980 8.632 -6.546 1.00 83.75 199 THR A N 1
ATOM 1590 C CA . THR A 1 199 ? -4.435 9.964 -6.808 1.00 83.75 199 THR A CA 1
ATOM 1591 C C . THR A 1 199 ? -5.473 10.854 -7.497 1.00 83.75 199 THR A C 1
ATOM 1593 O O . THR A 1 199 ? -5.587 12.029 -7.153 1.00 83.75 199 THR A O 1
ATOM 1596 N N . ARG A 1 200 ? -6.268 10.318 -8.436 1.00 80.56 200 ARG A N 1
ATOM 1597 C CA . ARG A 1 200 ? -7.375 11.058 -9.069 1.00 80.56 200 ARG A CA 1
ATOM 1598 C C . ARG A 1 200 ? -8.434 11.474 -8.054 1.00 80.56 200 ARG A C 1
ATOM 1600 O O . ARG A 1 200 ? -8.853 12.629 -8.096 1.00 80.56 200 ARG A O 1
ATOM 1607 N N . ASP A 1 201 ? -8.799 10.586 -7.136 1.00 75.69 201 ASP A N 1
ATOM 1608 C CA . ASP A 1 201 ? -9.763 10.889 -6.075 1.00 75.69 201 ASP A CA 1
ATOM 1609 C C . ASP A 1 201 ? -9.249 12.009 -5.156 1.00 75.69 201 ASP A C 1
ATOM 1611 O O . ASP A 1 201 ? -9.971 12.968 -4.879 1.00 75.69 201 ASP A O 1
ATOM 1615 N N . LEU A 1 202 ? -7.962 11.972 -4.787 1.00 69.94 202 LEU A N 1
ATOM 1616 C CA . LEU A 1 202 ? -7.316 13.046 -4.017 1.00 69.94 202 LEU A CA 1
ATOM 1617 C C . LEU A 1 202 ? -7.299 14.396 -4.760 1.00 69.94 202 LEU A C 1
ATOM 1619 O O . LEU A 1 202 ? -7.421 15.447 -4.134 1.00 69.94 202 LEU A O 1
ATOM 1623 N N . PHE A 1 203 ? -7.173 14.407 -6.092 1.00 63.75 203 PHE A N 1
ATOM 1624 C CA . PHE A 1 203 ? -7.197 15.646 -6.887 1.00 63.75 203 PHE A CA 1
ATOM 1625 C C . PHE A 1 203 ? -8.614 16.154 -7.224 1.00 63.75 203 PHE A C 1
ATOM 1627 O O . PHE A 1 203 ? -8.780 17.340 -7.546 1.00 63.75 203 PHE A O 1
ATOM 1634 N N . ALA A 1 204 ? -9.636 15.294 -7.155 1.00 61.91 204 ALA A N 1
ATOM 1635 C CA . ALA A 1 204 ? -11.030 15.630 -7.448 1.00 61.91 204 ALA A CA 1
ATOM 1636 C C . ALA A 1 204 ? -11.709 16.449 -6.332 1.00 61.91 204 ALA A C 1
ATOM 1638 O O . ALA A 1 204 ? -12.696 17.142 -6.594 1.00 61.91 204 ALA A O 1
ATOM 1639 N N . HIS A 1 205 ? -11.164 16.446 -5.111 1.00 53.38 205 HIS A N 1
ATOM 1640 C CA . HIS A 1 205 ? -11.682 17.223 -3.985 1.00 53.38 205 HIS A CA 1
ATOM 1641 C C . HIS A 1 205 ? -11.008 18.615 -3.873 1.00 53.38 205 HIS A C 1
ATOM 1643 O O . HIS A 1 205 ? -9.793 18.719 -3.699 1.00 53.38 205 HIS A O 1
ATOM 1649 N N . PRO A 1 206 ? -11.762 19.737 -3.951 1.00 50.81 206 PRO A N 1
ATOM 1650 C CA . PRO A 1 206 ? -11.194 21.094 -4.000 1.00 50.81 206 PRO A CA 1
ATOM 1651 C C . PRO A 1 206 ? -10.387 21.533 -2.768 1.00 50.81 206 PRO A C 1
ATOM 1653 O O . PRO A 1 206 ? -9.588 22.462 -2.878 1.00 50.81 206 PRO A O 1
ATOM 1656 N N . LYS A 1 207 ? -10.589 20.904 -1.600 1.00 54.19 207 LYS A N 1
ATOM 1657 C CA . LYS A 1 207 ? -9.934 21.298 -0.338 1.00 54.19 207 LYS A CA 1
ATOM 1658 C C . LYS A 1 207 ? -8.495 20.781 -0.197 1.00 54.19 207 LYS A C 1
ATOM 1660 O O . LYS A 1 207 ? -7.721 21.402 0.523 1.00 54.19 207 LYS A O 1
ATOM 1665 N N . ASP A 1 208 ? -8.107 19.749 -0.946 1.00 50.25 208 ASP A N 1
ATOM 1666 C CA . ASP A 1 208 ? -6.791 19.095 -0.816 1.00 50.25 208 ASP A CA 1
ATOM 1667 C C . ASP A 1 208 ? -5.740 19.647 -1.799 1.00 50.25 208 ASP A C 1
ATOM 1669 O O . ASP A 1 208 ? -4.537 19.402 -1.681 1.00 50.25 208 ASP A O 1
ATOM 1673 N N . ARG A 1 209 ? -6.180 20.482 -2.751 1.00 47.91 209 ARG A N 1
ATOM 1674 C CA . ARG A 1 209 ? -5.352 21.024 -3.839 1.00 47.91 209 ARG A CA 1
ATOM 1675 C C . ARG A 1 209 ? -4.232 21.960 -3.351 1.00 47.91 209 ARG A C 1
ATOM 1677 O O . ARG A 1 209 ? -3.164 21.992 -3.956 1.00 47.91 209 ARG A O 1
ATOM 1684 N N . ASN A 1 210 ? -4.445 22.682 -2.246 1.00 45.34 210 ASN A N 1
ATOM 1685 C CA . ASN A 1 210 ? -3.476 23.647 -1.703 1.00 45.34 210 ASN A CA 1
ATOM 1686 C C . ASN A 1 210 ? -2.434 23.031 -0.744 1.00 45.34 210 ASN A C 1
ATOM 1688 O O . ASN A 1 210 ? -1.400 23.654 -0.506 1.00 45.34 210 ASN A O 1
ATOM 1692 N N . ALA A 1 211 ? -2.658 21.815 -0.230 1.00 52.47 211 ALA A N 1
ATOM 1693 C CA . ALA A 1 211 ? -1.714 21.133 0.666 1.00 52.47 211 ALA A CA 1
ATOM 1694 C C . ALA A 1 211 ? -0.620 20.353 -0.094 1.00 52.47 211 ALA A C 1
ATOM 1696 O O . ALA A 1 211 ? 0.503 20.225 0.384 1.00 52.47 211 ALA A O 1
ATOM 1697 N N . ILE A 1 212 ? -0.925 19.859 -1.300 1.00 51.62 212 ILE A N 1
ATOM 1698 C CA . ILE A 1 212 ? -0.008 19.015 -2.089 1.00 51.62 212 ILE A CA 1
ATOM 1699 C C . ILE A 1 212 ? 0.977 19.857 -2.925 1.00 51.62 212 ILE A C 1
ATOM 1701 O O . ILE A 1 212 ? 2.108 19.443 -3.154 1.00 51.62 212 ILE A O 1
ATOM 1705 N N . LEU A 1 213 ? 0.588 21.062 -3.360 1.00 50.19 213 LEU A N 1
ATOM 1706 C CA . LEU A 1 213 ? 1.405 21.913 -4.245 1.00 50.19 213 LEU A CA 1
ATOM 1707 C C . LEU A 1 213 ? 2.440 22.793 -3.518 1.00 50.19 213 LEU A C 1
ATOM 1709 O O . LEU A 1 213 ? 3.260 23.428 -4.180 1.00 50.19 213 LEU A O 1
ATOM 1713 N N . THR A 1 214 ? 2.414 22.838 -2.184 1.00 43.44 214 THR A N 1
ATOM 1714 C CA . THR A 1 214 ? 3.275 23.701 -1.351 1.00 43.44 214 THR A CA 1
ATOM 1715 C C . THR A 1 214 ? 4.436 22.964 -0.674 1.00 43.44 214 THR A C 1
ATOM 1717 O O . THR A 1 214 ? 5.263 23.606 -0.036 1.00 43.44 214 THR A O 1
ATOM 1720 N N . SER A 1 215 ? 4.562 21.644 -0.852 1.00 48.25 215 SER A N 1
ATOM 1721 C CA . SER A 1 215 ? 5.716 20.861 -0.386 1.00 48.25 215 SER A CA 1
ATOM 1722 C C . SER A 1 215 ? 6.752 20.693 -1.506 1.00 48.25 215 SER A C 1
ATOM 1724 O O . SER A 1 215 ? 6.849 19.654 -2.156 1.00 48.25 215 SER A O 1
ATOM 1726 N N . LYS A 1 216 ? 7.512 21.756 -1.773 1.00 41.62 216 LYS A N 1
ATOM 1727 C CA . LYS A 1 216 ? 8.788 21.684 -2.495 1.00 41.62 216 LYS A CA 1
ATOM 1728 C C . LYS A 1 216 ? 9.907 22.175 -1.601 1.00 41.62 216 LYS A C 1
ATOM 1730 O O . LYS A 1 216 ? 9.669 23.180 -0.899 1.00 41.62 216 LYS A O 1
#

Foldseek 3Di:
DDADVNHDLVLFQWFKDFQQVQFPQPCPLCVPPPLNQWDFDDVVTGIDGDPRSSDDPPDDVSLVRGPSSRIDTDDVVSRVVSVVVRVVVVVVVVVVVPDDDDDDPPVVVVVVVVVLVVLVVVLCPDPLSVQQVVVLVVPKDWLVVSCVSSVDDSVVNVVSVVSCVVSPQKHWDDDPPIIIIHGPDVVVVVVVVVVVVVVVVQVVDPVNVVVPVPPD

Nearest PDB structures (foldseek):
  4omz-assembly2_C  TM=8.397E-01  e=2.039E-06  Sinorhizobium fredii
  4k2e-assembly1_B  TM=8.709E-01  e=1.346E-05  Vibrio cholerae O1 biovar El Tor str. N16961
  3gw2-assembly1_A-2  TM=9.018E-01  e=1.428E-05  Mycobacterium tuberculosis variant bovis AF2122/97
  2kko-assembly1_A  TM=8.513E-01  e=8.398E-06  Mycobacterium tuberculosis variant bovis
  3pqj-assembly2_C  TM=8.270E-01  e=4.129E-05  Xylella fastidiosa

Mean predicted aligned error: 16.77 Å

Sequence (216 aa):
MVTYFGVPRQKIPWFPTIAQDKCQGCGKCVEFCVHGVLKLKGNPPKAVVVKPYQCVIACSECADLCPEKAITFPDLKVVYDAMDQYWKGESQKEVHRVKKKRALSSSIRNEKFLNLQVDLLKALADPIRLKILRFLRSGEKCQCEIIPHLKRSQSTVSEHLQLLVDIGIVESRKDGRKIVYKIRMEEIMRILDNIDELTRDLFAHPKDRNAILTSK

Secondary structure (DSSP, 8-state):
--EETTEEGGGS----EE-TTT-----HHHHH-TT--EEEETTTTEEEES-GGGSPTT--HHHHT-TT--EE---HHHHHHHHHHHHHHHHHHHHTTT--S----HHHHHHHHHHHHHHHHHHHSSHHHHHHHHHHTTS-EEHHHHHHHHT--HHHHHHHHHHHHHHTSEEEEEETTEEEEEES-THHHHHHHHHHHHHHHHHHSTTTHHHHTT--

Solvent-accessible surface area (backbone atoms only — not comparable to full-atom values): 12681 Å² total; per-residue (Å²): 131,70,58,57,97,84,40,54,34,89,62,40,74,45,40,77,46,66,44,68,91,50,45,83,37,82,51,59,44,36,75,68,35,87,66,51,25,40,40,74,49,74,88,79,43,27,70,42,75,75,31,48,69,55,42,61,76,93,66,57,63,49,28,76,63,32,91,67,57,25,40,46,66,63,58,68,66,59,35,52,53,34,50,52,52,50,53,52,54,54,51,52,66,58,47,73,78,62,81,77,88,87,91,72,65,68,67,63,53,50,54,52,49,50,50,51,51,50,51,53,50,58,60,55,72,36,78,67,46,46,50,51,54,60,60,30,70,84,43,68,42,42,53,83,57,51,34,69,74,68,73,53,56,66,69,61,51,49,52,51,50,48,54,35,37,78,74,48,48,26,44,76,45,77,56,88,95,42,48,34,35,32,73,63,44,70,67,56,57,57,54,53,51,53,48,52,52,55,50,49,59,54,66,70,40,83,84,50,58,72,69,67,77,67,78,122

Radius of gyration: 25.41 Å; Cα contacts (8 Å, |Δi|>4): 228; chains: 1; bounding box: 59×56×65 Å